Protein AF-A0A9W8EW95-F1 (afdb_monomer)

Nearest PDB structures (foldseek):
  4o9r-assembly1_A  TM=2.343E-01  e=8.246E+00  Homo sapiens

Radius of gyration: 25.84 Å; Cα contacts (8 Å, |Δi|>4): 96; chains: 1; bounding box: 71×41×79 Å

Solvent-accessible surface area (backbone atoms only — not comparable to full-atom values): 11766 Å² total; per-residue (Å²): 130,86,51,75,65,57,54,50,58,71,54,65,41,75,72,44,52,58,48,34,53,54,45,41,28,55,44,58,29,44,55,68,50,72,66,49,81,52,48,71,60,31,54,50,51,52,37,50,36,53,51,50,52,51,53,51,54,58,57,64,61,63,62,77,83,76,80,88,86,82,85,93,74,96,66,87,79,80,70,78,71,69,84,65,96,54,92,50,60,45,81,81,77,70,100,61,89,74,56,44,69,62,42,50,51,53,32,50,53,53,48,50,54,50,51,54,53,48,56,56,31,56,76,75,48,86,88,43,70,70,57,51,54,34,50,54,51,51,52,53,50,54,51,50,54,52,55,53,51,52,54,49,50,53,50,52,52,51,54,50,52,52,53,59,51,58,76,64,44,72,74,74,81,65,66,75,77,84,73,75,77,81,79,76,80,81,75,85,69,88,131

Foldseek 3Di:
DDDPVNVLVLCPDPVLQVVLLLLLQLLVLLVVLLPDPQLVVSLVSLLLSLVVSVVVVVVVVPVVPPDDDDDDDDDDPPPPPPPDPRPRGDNDDDPDRGRSVVSVVSSVVSVVSSVVVNVVSPVVDDDDPVSVVSVVSSVVVVCVSVVVVVVVVVVSVVVVVVVVVVVVDPVVVPDDDPPVPPPDPVPPDDD

Sequence (191 aa):
MFDPDDLRGMFNSIRLRRRTRTYFMLGASLGPILAISNPADYIKALGILINEYDTFMAESGNKTKKSKGGEEHGSASQGSYEQSNFSYLDTHTPPFDLDFLQVFDTFCQITVIMYTKLADSLLSIAITQSAFDNIAKIDSQFKKVIGTVTKELDELIKNAITKELQLIDPLDMASPENEINTDWETSSIYK

Secondary structure (DSSP, 8-state):
---HHHHHHHH--HHHHHHHHHHHHHHHHHHHHHT---HHHHHHHHHHHHHHHHHHHHHHHHGGGS--------------------SS---PPPSSPPPHHHHHHHHHHHHHHHHHHHHHHHHHS---HHHHHHHHHHHHHHHHHHHHHHHHHHHHHHHHHHHHHHHH-TTTTT---------SSS-----

pLDDT: mean 73.99, std 19.04, range [29.44, 95.12]

Structure (mmCIF, N/CA/C/O backbone):
data_AF-A0A9W8EW95-F1
#
_entry.id   AF-A0A9W8EW95-F1
#
loop_
_atom_site.group_PDB
_atom_site.id
_atom_site.type_symbol
_atom_site.label_atom_id
_atom_site.label_alt_id
_atom_site.label_comp_id
_atom_site.label_asym_id
_atom_site.label_entity_id
_atom_site.label_seq_id
_atom_site.pdbx_PDB_ins_code
_atom_site.Cartn_x
_atom_site.Cartn_y
_atom_site.Cartn_z
_atom_site.occupancy
_atom_site.B_iso_or_equiv
_atom_site.auth_seq_id
_atom_site.auth_comp_id
_atom_site.auth_asym_id
_atom_site.auth_atom_id
_atom_site.pdbx_PDB_model_num
ATOM 1 N N . MET A 1 1 ? -5.650 -15.763 26.435 1.00 46.62 1 MET A N 1
ATOM 2 C CA . MET A 1 1 ? -5.352 -15.953 25.000 1.00 46.62 1 MET A CA 1
ATOM 3 C C . MET A 1 1 ? -6.607 -15.509 24.279 1.00 46.62 1 MET A C 1
ATOM 5 O O . MET A 1 1 ? -7.652 -16.023 24.640 1.00 46.62 1 MET A O 1
ATOM 9 N N . PHE A 1 2 ? -6.534 -14.484 23.429 1.00 56.41 2 PHE A N 1
ATOM 10 C CA . PHE A 1 2 ? -7.720 -13.941 22.756 1.00 56.41 2 PHE A CA 1
ATOM 11 C C . PHE A 1 2 ? -8.353 -15.015 21.865 1.00 56.41 2 PHE A C 1
ATOM 13 O O . PHE A 1 2 ? -7.621 -15.705 21.149 1.00 56.41 2 PHE A O 1
ATOM 20 N N . ASP A 1 3 ? -9.674 -15.168 21.931 1.00 72.56 3 ASP A N 1
ATOM 21 C CA . ASP A 1 3 ? -10.411 -16.034 21.014 1.00 72.56 3 ASP A CA 1
ATOM 22 C C . ASP A 1 3 ? -10.324 -15.439 19.589 1.00 72.56 3 ASP A C 1
ATOM 24 O O . ASP A 1 3 ? -10.416 -14.213 19.430 1.00 72.56 3 ASP A O 1
ATOM 28 N N . PRO A 1 4 ? -10.093 -16.247 18.535 1.00 65.81 4 PRO A N 1
ATOM 29 C CA . PRO A 1 4 ? -10.162 -15.785 17.149 1.00 65.81 4 PRO A CA 1
ATOM 30 C C . PRO A 1 4 ? -11.426 -14.978 16.824 1.00 65.81 4 PRO A C 1
ATOM 32 O O . PRO A 1 4 ? -11.354 -14.029 16.038 1.00 65.81 4 PRO A O 1
ATOM 35 N N . ASP A 1 5 ? -12.562 -15.316 17.434 1.00 68.31 5 ASP A N 1
ATOM 36 C CA . ASP A 1 5 ? -13.821 -14.608 17.215 1.00 68.31 5 ASP A CA 1
ATOM 37 C C . ASP A 1 5 ? -13.868 -13.248 17.934 1.00 68.31 5 ASP A C 1
ATOM 39 O O . ASP A 1 5 ? -14.397 -12.281 17.374 1.00 68.31 5 ASP A O 1
ATOM 43 N N . ASP A 1 6 ? -13.212 -13.109 19.092 1.00 68.50 6 ASP A N 1
ATOM 44 C CA . ASP A 1 6 ? -13.056 -11.819 19.784 1.00 68.50 6 ASP A CA 1
ATOM 45 C C . ASP A 1 6 ? -12.201 -10.854 18.958 1.00 68.50 6 ASP A C 1
ATOM 47 O O . ASP A 1 6 ? -12.562 -9.690 18.758 1.00 68.50 6 ASP A O 1
ATOM 51 N N . LEU A 1 7 ? -11.090 -11.352 18.406 1.00 66.38 7 LEU A N 1
ATOM 52 C CA . LEU A 1 7 ? -10.241 -10.595 17.484 1.00 66.38 7 LEU A CA 1
ATOM 53 C C . LEU A 1 7 ? -11.059 -10.127 16.278 1.00 66.38 7 LEU A C 1
ATOM 55 O O . LEU A 1 7 ? -11.075 -8.939 15.956 1.00 66.38 7 LEU A O 1
ATOM 59 N N . ARG A 1 8 ? -11.807 -11.031 15.642 1.00 68.56 8 ARG A N 1
ATOM 60 C CA . ARG A 1 8 ? -12.676 -10.692 14.506 1.00 68.56 8 ARG A CA 1
ATOM 61 C C . ARG A 1 8 ? -13.711 -9.633 14.864 1.00 68.56 8 ARG A C 1
ATOM 63 O O . ARG A 1 8 ? -13.902 -8.699 14.085 1.00 68.56 8 ARG A O 1
ATOM 70 N N . GLY A 1 9 ? -14.318 -9.722 16.046 1.00 67.38 9 GLY A N 1
ATOM 71 C CA . GLY A 1 9 ? -15.225 -8.708 16.582 1.00 67.38 9 GLY A CA 1
ATOM 72 C C . GLY A 1 9 ? -14.561 -7.336 16.735 1.00 67.38 9 GLY A C 1
ATOM 73 O O . GLY A 1 9 ? -15.127 -6.328 16.305 1.00 67.38 9 GLY A O 1
ATOM 74 N N . MET A 1 10 ? -13.331 -7.289 17.258 1.00 69.31 10 MET A N 1
ATOM 75 C CA . MET A 1 10 ? -12.559 -6.049 17.423 1.00 69.31 10 MET A CA 1
ATOM 76 C C . MET A 1 10 ? -12.244 -5.355 16.089 1.00 69.31 10 MET A C 1
ATOM 78 O O . MET A 1 10 ? -12.286 -4.124 16.009 1.00 69.31 10 MET A O 1
ATOM 82 N N . PHE A 1 11 ? -11.961 -6.123 15.032 1.00 67.25 11 PHE A N 1
ATOM 83 C CA . PHE A 1 11 ? -11.623 -5.581 13.709 1.00 67.25 11 PHE A CA 1
ATOM 84 C C . PHE A 1 11 ? -12.846 -5.308 12.813 1.00 67.25 11 PHE A C 1
ATOM 86 O O . PHE A 1 11 ? -12.699 -4.740 11.729 1.00 67.25 11 PHE A O 1
ATOM 93 N N . ASN A 1 12 ? -14.068 -5.614 13.264 1.00 64.94 12 ASN A N 1
ATOM 94 C CA . ASN A 1 12 ? -15.299 -5.477 12.471 1.00 64.94 12 ASN A CA 1
ATOM 95 C C . ASN A 1 12 ? -15.871 -4.041 12.406 1.00 64.94 12 ASN A C 1
ATOM 97 O O . ASN A 1 12 ? -17.039 -3.830 12.075 1.00 64.94 12 ASN A O 1
ATOM 101 N N . SER A 1 13 ? -15.065 -3.024 12.721 1.00 65.69 13 SER A N 1
ATOM 102 C CA . SER A 1 13 ? -15.486 -1.621 12.679 1.00 65.69 13 SER A CA 1
ATOM 103 C C . SER A 1 13 ? -15.809 -1.162 11.252 1.00 65.69 13 SER A C 1
ATOM 105 O O . SER A 1 13 ? -15.083 -1.463 10.304 1.00 65.69 13 SER A O 1
ATOM 107 N N . ILE A 1 14 ? -16.844 -0.325 11.098 1.00 58.47 14 ILE A N 1
ATOM 108 C CA . ILE A 1 14 ? -17.208 0.344 9.830 1.00 58.47 14 ILE A CA 1
ATOM 109 C C . ILE A 1 14 ? -15.995 1.068 9.217 1.00 58.47 14 ILE A C 1
ATOM 111 O O . ILE A 1 14 ? -15.838 1.118 7.992 1.00 58.47 14 ILE A O 1
ATOM 115 N N . ARG A 1 15 ? -15.111 1.607 10.068 1.00 65.12 15 ARG A N 1
ATOM 116 C CA . ARG A 1 15 ? -13.882 2.290 9.649 1.00 65.12 15 ARG A CA 1
ATOM 117 C C . ARG A 1 15 ? -12.888 1.326 9.003 1.00 65.12 15 ARG A C 1
ATOM 119 O O . ARG A 1 15 ? -12.332 1.655 7.957 1.00 65.12 15 ARG A O 1
ATOM 126 N N . LEU A 1 16 ? -12.725 0.136 9.577 1.00 69.56 16 LEU A N 1
ATOM 127 C CA . LEU A 1 16 ? -11.847 -0.902 9.044 1.00 69.56 16 LEU A CA 1
ATOM 128 C C . LEU A 1 16 ? -12.445 -1.543 7.794 1.00 69.56 16 LEU A C 1
ATOM 130 O O . LEU A 1 16 ? -11.732 -1.661 6.809 1.00 69.56 16 LEU A O 1
ATOM 134 N N . ARG A 1 17 ? -13.759 -1.805 7.753 1.00 67.44 17 ARG A N 1
ATOM 135 C CA . ARG A 1 17 ? -14.449 -2.336 6.559 1.00 67.44 17 ARG A CA 1
ATOM 136 C C . ARG A 1 17 ? -14.227 -1.483 5.306 1.00 67.44 17 ARG A C 1
ATOM 138 O O . ARG A 1 17 ? -14.008 -2.022 4.221 1.00 67.44 17 ARG A O 1
ATOM 145 N N . ARG A 1 18 ? -14.261 -0.148 5.432 1.00 70.12 18 ARG A N 1
ATOM 146 C CA . ARG A 1 18 ? -13.956 0.759 4.307 1.00 70.12 18 ARG A CA 1
ATOM 147 C C . ARG A 1 18 ? -12.509 0.615 3.836 1.00 70.12 18 ARG A C 1
ATOM 149 O O . ARG A 1 18 ? -12.271 0.615 2.635 1.00 70.12 18 ARG A O 1
ATOM 156 N N . ARG A 1 19 ? -11.563 0.448 4.762 1.00 77.62 19 ARG A N 1
ATOM 157 C CA . ARG A 1 19 ? -10.135 0.279 4.452 1.00 77.62 19 ARG A CA 1
ATOM 158 C C . ARG A 1 19 ? -9.814 -1.091 3.880 1.00 77.62 19 ARG A C 1
ATOM 160 O O . ARG A 1 19 ? -9.015 -1.172 2.956 1.00 77.62 19 ARG A O 1
ATOM 167 N N . THR A 1 20 ? -10.483 -2.139 4.358 1.00 84.12 20 THR A N 1
ATOM 168 C CA . THR A 1 20 ? -10.360 -3.492 3.814 1.00 84.12 20 THR A CA 1
ATOM 169 C C . THR A 1 20 ? -10.594 -3.487 2.310 1.00 84.12 20 THR A C 1
ATOM 171 O O . THR A 1 20 ? -9.813 -4.060 1.560 1.00 84.12 20 THR A O 1
ATOM 174 N N . ARG A 1 21 ? -11.626 -2.770 1.848 1.00 81.50 21 ARG A N 1
ATOM 175 C CA . ARG A 1 21 ? -11.922 -2.635 0.415 1.00 81.50 21 ARG A CA 1
ATOM 176 C C . ARG A 1 21 ? -10.795 -1.945 -0.343 1.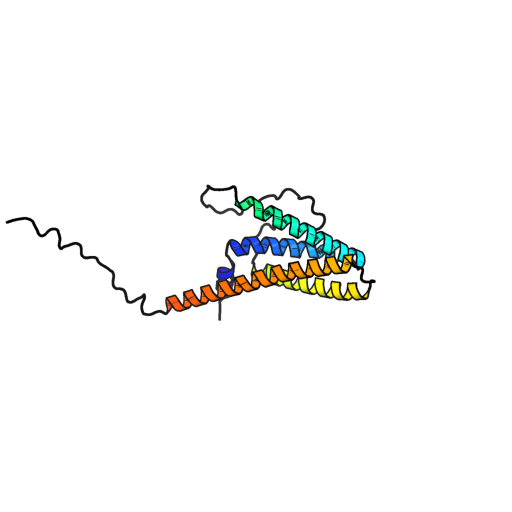00 81.50 21 ARG A C 1
ATOM 178 O O . ARG A 1 21 ? -10.424 -2.391 -1.420 1.00 81.50 21 ARG A O 1
ATOM 185 N N . THR A 1 22 ? -10.237 -0.884 0.228 1.00 86.25 22 THR A N 1
ATOM 186 C CA . THR A 1 22 ? -9.124 -0.148 -0.370 1.00 86.25 22 THR A CA 1
ATOM 187 C C . THR A 1 22 ? -7.862 -1.011 -0.497 1.00 86.25 22 THR A C 1
ATOM 189 O O . THR A 1 22 ? -7.225 -1.008 -1.548 1.00 86.25 22 THR A O 1
ATOM 192 N N . TYR A 1 23 ? -7.510 -1.777 0.539 1.00 88.75 23 TYR A N 1
ATOM 193 C CA . TYR A 1 23 ? -6.340 -2.664 0.506 1.00 88.75 23 TYR A CA 1
ATOM 194 C C . TYR A 1 23 ? -6.550 -3.862 -0.412 1.00 88.75 23 TYR A C 1
ATOM 196 O O . TYR A 1 23 ? -5.626 -4.244 -1.124 1.00 88.75 23 TYR A O 1
ATOM 204 N N . PHE A 1 24 ? -7.767 -4.405 -0.454 1.00 88.62 24 PHE A N 1
ATOM 205 C CA . PHE A 1 24 ? -8.135 -5.451 -1.401 1.00 88.62 24 PHE A CA 1
ATOM 206 C C . PHE A 1 24 ? -7.981 -4.973 -2.848 1.00 88.62 24 PHE A C 1
ATOM 208 O O . PHE A 1 24 ? -7.314 -5.634 -3.631 1.00 88.62 24 PHE A O 1
ATOM 215 N N . MET A 1 25 ? -8.528 -3.801 -3.180 1.00 88.19 25 MET A N 1
ATOM 216 C CA . MET A 1 25 ? -8.420 -3.182 -4.506 1.00 88.19 25 MET A CA 1
ATOM 217 C C . MET A 1 25 ? -6.959 -3.002 -4.932 1.00 88.19 25 MET A C 1
ATOM 219 O O . MET A 1 25 ? -6.558 -3.446 -6.009 1.00 88.19 25 MET A O 1
ATOM 223 N N . LEU A 1 26 ? -6.134 -2.412 -4.060 1.00 90.31 26 LEU A N 1
ATOM 224 C CA . LEU A 1 26 ? -4.712 -2.235 -4.344 1.00 90.31 26 LEU A CA 1
ATOM 225 C C . LEU A 1 26 ? -3.992 -3.590 -4.476 1.00 90.31 26 LEU A C 1
ATOM 227 O O . LEU A 1 26 ? -3.242 -3.797 -5.425 1.00 90.31 26 LEU A O 1
ATOM 231 N N . GLY A 1 27 ? -4.253 -4.545 -3.582 1.00 89.06 27 GLY A N 1
ATOM 232 C CA . GLY A 1 27 ? -3.664 -5.886 -3.632 1.00 89.06 27 GLY A CA 1
ATOM 233 C C . GLY A 1 27 ? -4.037 -6.670 -4.895 1.00 89.06 27 GLY A C 1
ATOM 234 O O . GLY A 1 27 ? -3.161 -7.247 -5.537 1.00 89.06 27 GLY A O 1
ATOM 235 N N . ALA A 1 28 ? -5.310 -6.646 -5.295 1.00 87.44 28 ALA A N 1
ATOM 236 C CA . ALA A 1 28 ? -5.808 -7.320 -6.492 1.00 87.44 28 ALA A CA 1
ATOM 237 C C . ALA A 1 28 ? -5.191 -6.730 -7.769 1.00 87.44 28 ALA A C 1
ATOM 239 O O . ALA A 1 28 ? -4.710 -7.473 -8.625 1.00 87.44 28 ALA A O 1
ATOM 240 N N . SER A 1 29 ? -5.106 -5.398 -7.850 1.00 90.56 29 SER A N 1
ATOM 241 C CA . SER A 1 29 ? -4.492 -4.696 -8.985 1.00 90.56 29 SER A CA 1
ATOM 242 C C . SER A 1 29 ? -2.992 -4.974 -9.163 1.00 90.56 29 SER A C 1
ATOM 244 O O . SER A 1 29 ? -2.470 -4.899 -10.276 1.00 90.56 29 SER A O 1
ATOM 246 N N . LEU A 1 30 ? -2.283 -5.356 -8.093 1.00 90.88 30 LEU A N 1
ATOM 247 C CA . LEU A 1 30 ? -0.873 -5.744 -8.177 1.00 90.88 30 LEU A CA 1
ATOM 248 C C . LEU A 1 30 ? -0.677 -7.107 -8.847 1.00 90.88 30 LEU A C 1
ATOM 250 O O . LEU A 1 30 ? 0.361 -7.318 -9.470 1.00 90.88 30 LEU A O 1
ATOM 254 N N . GLY A 1 31 ? -1.652 -8.017 -8.764 1.00 89.31 31 GLY A N 1
ATOM 255 C CA . GLY A 1 31 ? -1.545 -9.373 -9.315 1.00 89.31 31 GLY A CA 1
ATOM 256 C C . GLY A 1 31 ? -1.140 -9.399 -10.798 1.00 89.31 31 GLY A C 1
ATOM 257 O O . GLY A 1 31 ? -0.104 -9.980 -11.129 1.00 89.31 31 GLY A O 1
ATOM 258 N N . PRO A 1 32 ? -1.882 -8.723 -11.698 1.00 88.69 32 PRO A N 1
ATOM 259 C CA . PRO A 1 32 ? -1.522 -8.626 -13.113 1.00 88.69 32 PRO A CA 1
ATOM 260 C C . PRO A 1 32 ? -0.169 -7.941 -13.360 1.00 88.69 32 PRO A C 1
ATOM 262 O O . PRO A 1 32 ? 0.590 -8.362 -14.233 1.00 88.69 32 PRO A O 1
ATOM 265 N N . ILE A 1 33 ? 0.178 -6.917 -12.574 1.00 92.12 33 ILE A N 1
ATOM 266 C CA . ILE A 1 33 ? 1.450 -6.187 -12.717 1.00 92.12 33 ILE A CA 1
ATOM 267 C C . ILE A 1 33 ? 2.638 -7.086 -12.350 1.00 92.12 33 ILE A C 1
ATOM 269 O O . ILE A 1 33 ? 3.683 -7.066 -13.009 1.00 92.12 33 ILE A O 1
ATOM 273 N N . LEU A 1 34 ? 2.479 -7.947 -11.343 1.00 92.12 34 LEU A N 1
ATOM 274 C CA . LEU A 1 34 ? 3.483 -8.941 -10.966 1.00 92.12 34 LEU A CA 1
ATOM 275 C C . LEU A 1 34 ? 3.741 -9.980 -12.066 1.00 92.12 34 LEU A C 1
ATOM 277 O O . LEU A 1 34 ? 4.819 -10.575 -12.069 1.00 92.12 34 LEU A O 1
ATOM 281 N N . ALA A 1 35 ? 2.853 -10.142 -13.047 1.00 91.19 35 ALA A N 1
ATOM 282 C CA . ALA A 1 35 ? 3.084 -11.027 -14.189 1.00 91.19 35 ALA A CA 1
ATOM 283 C C . ALA A 1 35 ? 3.976 -10.407 -15.289 1.00 91.19 35 ALA A C 1
ATOM 285 O O . ALA A 1 35 ? 4.487 -11.132 -16.141 1.00 91.19 35 ALA A O 1
ATOM 286 N N . ILE A 1 36 ? 4.216 -9.087 -15.276 1.00 92.75 36 ILE A N 1
ATOM 287 C CA . ILE A 1 36 ? 5.006 -8.400 -16.316 1.00 92.75 36 ILE A CA 1
ATOM 288 C C . ILE A 1 36 ? 6.477 -8.827 -16.245 1.00 92.75 36 ILE A C 1
ATOM 290 O O . ILE A 1 36 ? 7.156 -8.544 -15.261 1.00 92.75 36 ILE A O 1
ATOM 294 N N . SER A 1 37 ? 7.001 -9.478 -17.284 1.00 91.50 37 SER A N 1
ATOM 295 C CA . SER A 1 37 ? 8.388 -9.973 -17.282 1.00 91.50 37 SER A CA 1
ATOM 296 C C . SER A 1 37 ? 9.431 -8.879 -17.523 1.00 91.50 37 SER A C 1
ATOM 298 O O . SER A 1 37 ? 10.545 -8.988 -17.022 1.00 91.50 37 SER A O 1
ATOM 300 N N . ASN A 1 38 ? 9.092 -7.832 -18.284 1.00 91.62 38 ASN A N 1
ATOM 301 C CA . ASN A 1 38 ? 10.016 -6.738 -18.580 1.00 91.62 38 ASN A CA 1
ATOM 302 C C . ASN A 1 38 ? 10.165 -5.808 -17.353 1.00 91.62 38 ASN A C 1
ATOM 304 O O . ASN A 1 38 ? 9.172 -5.204 -16.941 1.00 91.62 38 ASN A O 1
ATOM 308 N N . PRO A 1 39 ? 11.379 -5.630 -16.796 1.00 89.62 39 PRO A N 1
ATOM 309 C CA . PRO A 1 39 ? 11.598 -4.801 -15.606 1.00 89.62 39 PRO A CA 1
ATOM 310 C C . PRO A 1 39 ? 11.215 -3.324 -15.780 1.00 89.62 39 PRO A C 1
ATOM 312 O O . PRO A 1 39 ? 10.685 -2.700 -14.860 1.00 89.62 39 PRO A O 1
ATOM 315 N N . ALA A 1 40 ? 11.462 -2.74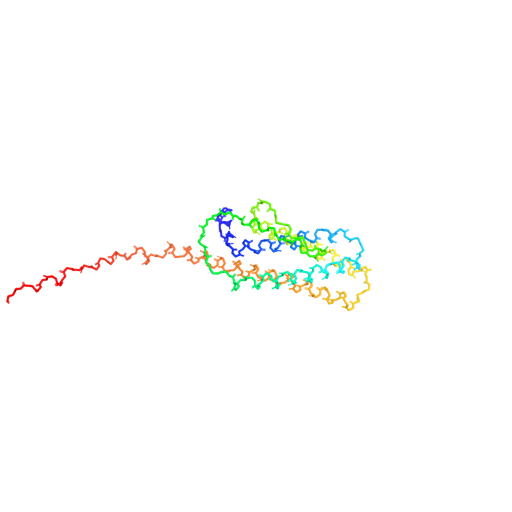9 -16.960 1.00 87.56 40 ALA A N 1
ATOM 316 C CA . ALA A 1 40 ? 11.153 -1.348 -17.230 1.00 87.56 40 ALA A CA 1
ATOM 317 C C . ALA A 1 40 ? 9.639 -1.122 -17.331 1.00 87.56 40 ALA A C 1
ATOM 319 O O . ALA A 1 40 ? 9.124 -0.140 -16.794 1.00 87.56 40 ALA A O 1
ATOM 320 N N . ASP A 1 41 ? 8.925 -2.040 -17.982 1.00 90.19 41 ASP A N 1
ATOM 321 C CA . ASP A 1 41 ? 7.467 -1.966 -18.098 1.00 90.19 41 ASP A CA 1
ATOM 322 C C . ASP A 1 41 ? 6.787 -2.272 -16.761 1.00 90.19 41 ASP A C 1
ATOM 324 O O . ASP A 1 41 ? 5.798 -1.628 -16.420 1.00 90.19 41 ASP A O 1
ATOM 328 N N . TYR A 1 42 ? 7.366 -3.166 -15.955 1.00 91.81 42 TYR A N 1
ATOM 329 C CA . TYR A 1 42 ? 6.923 -3.447 -14.591 1.00 91.81 42 TYR A CA 1
ATOM 330 C C . TYR A 1 42 ? 6.957 -2.195 -13.704 1.00 91.81 42 TYR A C 1
ATOM 332 O O . TYR A 1 42 ? 5.946 -1.837 -13.103 1.00 91.81 42 TYR A O 1
ATOM 340 N N . ILE A 1 43 ? 8.090 -1.483 -13.662 1.00 89.75 43 ILE A N 1
ATOM 341 C CA . ILE A 1 43 ? 8.232 -0.265 -12.844 1.00 89.75 43 ILE A CA 1
ATOM 342 C C . ILE A 1 43 ? 7.291 0.841 -13.332 1.00 89.75 43 ILE A C 1
ATOM 344 O O . ILE A 1 43 ? 6.692 1.547 -12.519 1.00 89.75 43 ILE A O 1
ATOM 348 N N . LYS A 1 44 ? 7.123 0.987 -14.652 1.00 89.50 44 LYS A N 1
ATOM 349 C CA . LYS A 1 44 ? 6.165 1.945 -15.222 1.00 89.50 44 LYS A CA 1
ATOM 350 C C . LYS A 1 44 ? 4.728 1.601 -14.840 1.00 89.50 44 LYS A C 1
ATOM 352 O O . LYS A 1 44 ? 4.009 2.488 -14.391 1.00 89.50 44 LYS A O 1
ATOM 357 N N . ALA A 1 45 ? 4.322 0.340 -14.985 1.00 92.06 45 ALA A N 1
ATOM 358 C CA . ALA A 1 45 ? 2.983 -0.119 -14.630 1.00 92.06 45 ALA A CA 1
ATOM 359 C C . ALA A 1 45 ? 2.693 0.090 -13.137 1.00 92.06 45 ALA A C 1
ATOM 361 O O . ALA A 1 45 ? 1.637 0.616 -12.794 1.00 92.06 45 ALA A O 1
ATOM 362 N N . LEU A 1 46 ? 3.657 -0.210 -12.255 1.00 91.62 46 LEU A N 1
ATOM 363 C CA . LEU A 1 46 ? 3.547 0.108 -10.828 1.00 91.62 46 LEU A CA 1
ATOM 364 C C . LEU A 1 46 ? 3.373 1.611 -10.579 1.00 91.62 46 LEU A C 1
ATOM 366 O O . LEU A 1 46 ? 2.518 2.008 -9.790 1.00 91.62 46 LEU A O 1
ATOM 370 N N . GLY A 1 47 ? 4.156 2.454 -11.256 1.00 90.88 47 GLY A N 1
ATOM 371 C CA . GLY A 1 47 ? 4.028 3.908 -11.145 1.00 90.88 47 GLY A CA 1
ATOM 372 C C . GLY A 1 47 ? 2.644 4.412 -11.566 1.00 90.88 47 GLY A C 1
ATOM 373 O O . GLY A 1 47 ? 2.052 5.242 -10.875 1.00 90.88 47 GLY A O 1
ATOM 374 N N . ILE A 1 48 ? 2.099 3.877 -12.664 1.00 92.06 48 ILE A N 1
ATOM 375 C CA . ILE A 1 48 ? 0.745 4.200 -13.136 1.00 92.06 48 ILE A CA 1
ATOM 376 C C . ILE A 1 48 ? -0.296 3.749 -12.109 1.00 92.06 48 ILE A C 1
ATOM 378 O O . ILE A 1 48 ? -1.118 4.569 -11.707 1.00 92.06 48 ILE A O 1
ATOM 382 N N . LEU A 1 49 ? -0.223 2.510 -11.615 1.00 93.31 49 LEU A N 1
ATOM 383 C CA . LEU A 1 49 ? -1.161 2.000 -10.612 1.00 93.31 49 LEU A CA 1
ATOM 384 C C . LEU A 1 49 ? -1.199 2.883 -9.360 1.00 93.31 49 LEU A C 1
ATOM 386 O O . LEU A 1 49 ? -2.270 3.235 -8.872 1.00 93.31 49 LEU A O 1
ATOM 390 N N . ILE A 1 50 ? -0.033 3.267 -8.840 1.00 92.06 50 ILE A N 1
ATOM 391 C CA . ILE A 1 50 ? 0.036 4.123 -7.655 1.00 92.06 50 ILE A CA 1
ATOM 392 C C . ILE A 1 50 ? -0.568 5.510 -7.922 1.00 92.06 50 ILE A C 1
ATOM 394 O O . ILE A 1 50 ? -1.215 6.076 -7.039 1.00 92.06 50 ILE A O 1
ATOM 398 N N . ASN A 1 51 ? -0.401 6.058 -9.129 1.00 90.44 51 ASN A N 1
ATOM 399 C CA . ASN A 1 51 ? -1.069 7.300 -9.521 1.00 90.44 51 ASN A CA 1
ATOM 400 C C . ASN A 1 51 ? -2.594 7.139 -9.557 1.00 90.44 51 ASN A C 1
ATOM 402 O O . ASN A 1 51 ? -3.298 7.983 -9.008 1.00 90.44 51 ASN A O 1
ATOM 406 N N . GLU A 1 52 ? -3.094 6.059 -10.157 1.00 91.50 52 GLU A N 1
ATOM 407 C CA . GLU A 1 52 ? -4.529 5.759 -10.221 1.00 91.50 52 GLU A CA 1
ATOM 408 C C . GLU A 1 52 ? -5.130 5.601 -8.820 1.00 91.50 52 GLU A C 1
ATOM 410 O O . GLU A 1 52 ? -6.167 6.191 -8.515 1.00 91.50 52 GLU A O 1
ATOM 415 N N . TYR A 1 53 ? -4.435 4.879 -7.939 1.00 89.38 53 TYR A N 1
ATOM 416 C CA . TYR A 1 53 ? -4.835 4.694 -6.548 1.00 89.38 53 TYR A CA 1
ATOM 417 C C . TYR A 1 53 ? -4.903 6.023 -5.779 1.00 89.38 53 TYR A C 1
ATOM 419 O O . TYR A 1 53 ? -5.873 6.274 -5.062 1.00 89.38 53 TYR A O 1
ATOM 427 N N . ASP A 1 54 ? -3.921 6.913 -5.957 1.00 88.62 54 ASP A N 1
ATOM 428 C CA . ASP A 1 54 ? -3.947 8.250 -5.352 1.00 88.62 54 ASP A CA 1
ATOM 429 C C . ASP A 1 54 ? -5.149 9.075 -5.825 1.00 88.62 54 ASP A C 1
ATOM 431 O O . ASP A 1 54 ? -5.837 9.703 -5.012 1.00 88.62 54 ASP A O 1
ATOM 435 N N . THR A 1 55 ? -5.426 9.059 -7.130 1.00 88.38 55 THR A N 1
ATOM 436 C CA . THR A 1 55 ? -6.577 9.752 -7.717 1.00 88.38 55 THR A CA 1
ATOM 437 C C . THR A 1 55 ? -7.893 9.202 -7.170 1.00 88.38 55 THR A C 1
ATOM 439 O O . THR A 1 55 ? -8.751 9.979 -6.746 1.00 88.38 55 THR A O 1
ATOM 442 N N . PHE A 1 56 ? -8.032 7.878 -7.099 1.00 85.56 56 PHE A N 1
ATOM 443 C CA . PHE A 1 56 ? -9.209 7.221 -6.535 1.00 85.56 56 PHE A CA 1
ATOM 444 C C . PHE A 1 56 ? -9.439 7.609 -5.066 1.00 85.56 56 PHE A C 1
ATOM 446 O O . PHE A 1 56 ? -10.555 7.951 -4.663 1.00 85.56 56 PHE A O 1
ATOM 453 N N . MET A 1 57 ? -8.373 7.621 -4.261 1.00 83.31 57 MET A N 1
ATOM 454 C CA . MET A 1 57 ? -8.449 8.003 -2.851 1.00 83.31 57 MET A CA 1
ATOM 455 C C . MET A 1 57 ? -8.833 9.477 -2.666 1.00 83.31 57 MET A C 1
ATOM 457 O O . MET A 1 57 ? -9.623 9.796 -1.771 1.00 83.31 57 MET A O 1
ATOM 461 N N . ALA A 1 58 ? -8.335 10.372 -3.524 1.00 84.00 58 ALA A N 1
ATOM 462 C CA . ALA A 1 58 ? -8.705 11.786 -3.506 1.00 84.00 58 ALA A CA 1
ATOM 463 C C . ALA A 1 58 ? -10.193 12.002 -3.842 1.00 84.00 58 ALA A C 1
ATOM 465 O O . ALA A 1 58 ? -10.872 12.804 -3.195 1.00 84.00 58 ALA A O 1
ATOM 466 N N . GLU A 1 59 ? -10.726 11.255 -4.809 1.00 79.94 59 GLU A N 1
ATOM 467 C CA . GLU A 1 59 ? -12.128 11.358 -5.218 1.00 79.94 59 GLU A CA 1
ATOM 468 C C . GLU A 1 59 ? -13.087 10.761 -4.174 1.00 79.94 59 GLU A C 1
ATOM 470 O O . GLU A 1 59 ? -14.130 11.347 -3.858 1.00 79.94 59 GLU A O 1
ATOM 475 N N . SER A 1 60 ? -12.712 9.633 -3.563 1.00 70.62 60 SER A N 1
ATOM 476 C CA . SER A 1 60 ? -13.507 8.999 -2.508 1.00 70.62 60 SER A CA 1
ATOM 477 C C . SER A 1 60 ? -13.593 9.847 -1.230 1.00 70.62 60 SER A C 1
ATOM 479 O O . SER A 1 60 ? -14.591 9.756 -0.512 1.00 70.62 60 SER A O 1
ATOM 481 N N . GLY A 1 61 ? -12.595 10.689 -0.937 1.00 60.72 61 GLY A N 1
ATOM 482 C CA . GLY A 1 61 ? -12.606 11.584 0.228 1.00 60.72 61 GLY A CA 1
ATOM 483 C C . GLY A 1 61 ? -13.649 12.711 0.146 1.00 60.72 61 GLY A C 1
ATOM 484 O O . GLY A 1 61 ? -14.184 13.146 1.172 1.00 60.72 61 GLY A O 1
ATOM 485 N N . ASN A 1 62 ? -14.005 13.146 -1.067 1.00 52.62 62 ASN A N 1
ATOM 486 C CA . ASN A 1 62 ? -14.894 14.292 -1.289 1.00 52.62 62 ASN A CA 1
ATOM 487 C C . ASN A 1 62 ? -16.395 13.967 -1.182 1.00 52.62 62 ASN A C 1
ATOM 489 O O . ASN A 1 62 ? -17.199 14.872 -0.941 1.00 52.62 62 ASN A O 1
ATOM 493 N N . LYS A 1 63 ? -16.802 12.694 -1.291 1.00 50.38 63 LYS A N 1
ATOM 494 C CA . LYS A 1 63 ? -18.225 12.292 -1.226 1.00 50.38 63 LYS A CA 1
ATOM 495 C C . LYS A 1 63 ? -18.835 12.411 0.183 1.00 50.38 63 LYS A C 1
ATOM 497 O O . LYS A 1 63 ? -20.053 12.454 0.332 1.00 50.38 63 LYS A O 1
ATOM 502 N N . THR A 1 64 ? -18.012 12.557 1.222 1.00 43.09 64 THR A N 1
ATOM 503 C CA . THR A 1 64 ? -18.445 12.571 2.633 1.00 43.09 64 THR A CA 1
ATOM 504 C C . THR A 1 64 ? -19.094 13.878 3.118 1.00 43.09 64 THR A C 1
ATOM 506 O O . THR A 1 64 ? -19.562 13.927 4.251 1.00 43.09 64 THR A O 1
ATOM 509 N N . LYS A 1 65 ? -19.167 14.940 2.299 1.00 39.41 65 LYS A N 1
ATOM 510 C CA . LYS A 1 65 ? -19.812 16.218 2.686 1.00 39.41 65 LYS A CA 1
ATOM 511 C C . LYS A 1 65 ? -21.256 16.394 2.198 1.00 39.41 65 LYS A C 1
ATOM 513 O O . LYS A 1 65 ? -21.858 17.425 2.483 1.00 39.41 65 LYS A O 1
ATOM 518 N N . LYS A 1 66 ? -21.837 15.421 1.487 1.00 36.56 66 LYS A N 1
ATOM 519 C CA . LYS A 1 66 ? -23.179 15.564 0.896 1.00 36.56 66 LYS A CA 1
ATOM 520 C C . LYS A 1 66 ? -24.027 14.297 1.034 1.00 36.56 66 LYS A C 1
ATOM 522 O O . LYS A 1 66 ? -24.467 13.742 0.041 1.00 36.56 66 LYS A O 1
ATOM 527 N N . SER A 1 67 ? -24.264 13.839 2.259 1.00 35.84 67 SER A N 1
ATOM 528 C CA . SER A 1 67 ? -25.484 13.081 2.562 1.00 35.84 67 SER A CA 1
ATOM 529 C C . SER A 1 67 ? -25.751 13.115 4.064 1.00 35.84 67 SER A C 1
ATOM 531 O O . SER A 1 67 ? -25.056 12.473 4.848 1.00 35.84 67 SER A O 1
ATOM 533 N N . LYS A 1 68 ? -26.719 13.939 4.467 1.00 32.97 68 LYS A N 1
ATOM 534 C CA . LYS A 1 68 ? -27.309 13.954 5.805 1.00 32.97 68 LYS A CA 1
ATOM 535 C C . LYS A 1 68 ? -28.756 13.501 5.624 1.00 32.97 68 LYS A C 1
ATOM 537 O O . LYS A 1 68 ? -29.522 14.227 4.999 1.00 32.97 68 LYS A O 1
ATOM 542 N N . GLY A 1 69 ? -29.094 12.332 6.163 1.00 30.12 69 GLY A N 1
ATOM 543 C CA . GLY A 1 69 ? -30.472 11.854 6.310 1.00 30.12 69 GLY A CA 1
ATOM 544 C C . GLY A 1 69 ? -30.682 10.417 5.832 1.00 30.12 69 GLY A C 1
ATOM 545 O O . GLY A 1 69 ? -30.598 10.159 4.636 1.00 30.12 69 GLY A O 1
ATOM 546 N N . GLY A 1 70 ? -30.996 9.513 6.764 1.00 29.44 70 GLY A N 1
ATOM 547 C CA . GLY A 1 70 ? -31.561 8.192 6.468 1.00 29.44 70 GLY A CA 1
ATOM 548 C C . GLY A 1 70 ? -31.041 7.090 7.386 1.00 29.44 70 GLY A C 1
ATOM 549 O O . GLY A 1 70 ? -29.868 6.743 7.310 1.00 29.44 70 GLY A O 1
ATOM 550 N N . GLU A 1 71 ? -31.923 6.588 8.246 1.00 31.14 71 GLU A N 1
ATOM 551 C CA . GLU A 1 71 ? -31.718 5.527 9.235 1.00 31.14 71 GLU A CA 1
ATOM 552 C C . GLU A 1 71 ? -31.352 4.164 8.627 1.00 31.14 71 GLU A C 1
ATOM 554 O O . GLU A 1 71 ? -31.594 3.872 7.455 1.00 31.14 71 GLU A O 1
ATOM 559 N N . GLU A 1 72 ? -30.738 3.341 9.474 1.00 32.56 72 GLU A N 1
ATOM 560 C CA . GLU A 1 72 ? -30.176 2.030 9.181 1.00 32.56 72 GLU A CA 1
ATOM 561 C C . GLU A 1 72 ? -31.255 0.967 8.934 1.00 32.56 72 GLU A C 1
ATOM 563 O O . GLU A 1 72 ? -32.123 0.733 9.769 1.00 32.56 72 GLU A O 1
ATOM 568 N N . HIS A 1 73 ? -31.118 0.228 7.832 1.00 31.73 73 HIS A N 1
ATOM 569 C CA . HIS A 1 73 ? -31.393 -1.206 7.819 1.00 31.73 73 HIS A CA 1
ATOM 570 C C . HIS A 1 73 ? -30.486 -1.888 6.791 1.00 31.73 73 HIS A C 1
ATOM 572 O O . HIS A 1 73 ? -30.284 -1.400 5.678 1.00 31.73 73 HIS A O 1
ATOM 578 N N . GLY A 1 74 ? -29.885 -2.998 7.214 1.00 41.25 74 GLY A N 1
ATOM 579 C CA . GLY A 1 74 ? -28.840 -3.710 6.495 1.00 41.25 74 GLY A CA 1
ATOM 580 C C . GLY A 1 74 ? -29.232 -4.140 5.083 1.00 41.25 74 GLY A C 1
ATOM 581 O O . GLY A 1 74 ? -30.172 -4.896 4.867 1.00 41.25 74 GLY A O 1
ATOM 582 N N . SER A 1 75 ? -28.426 -3.702 4.129 1.00 30.98 75 SER A N 1
ATOM 583 C CA . SER A 1 75 ? -28.007 -4.450 2.948 1.00 30.98 75 SER A CA 1
ATOM 584 C C . SER A 1 75 ? -26.803 -3.699 2.419 1.00 30.98 75 SER A C 1
ATOM 586 O O . SER A 1 75 ? -26.887 -2.493 2.184 1.00 30.98 75 SER A O 1
ATOM 588 N N . ALA A 1 76 ? -25.660 -4.380 2.327 1.00 43.91 76 ALA A N 1
ATOM 589 C CA . ALA A 1 76 ? -24.457 -3.828 1.734 1.00 43.91 76 ALA A CA 1
ATOM 590 C C . ALA A 1 76 ? -24.842 -3.255 0.370 1.00 43.91 76 ALA A C 1
ATOM 592 O O . ALA A 1 76 ? -25.170 -3.995 -0.554 1.00 43.91 76 ALA A O 1
ATOM 593 N N . SER A 1 77 ? -24.888 -1.927 0.290 1.00 37.06 77 SER A N 1
ATOM 594 C CA . SER A 1 77 ? -25.232 -1.218 -0.923 1.00 37.06 77 SER A CA 1
ATOM 595 C C . SER A 1 77 ? -24.198 -1.608 -1.965 1.00 37.06 77 SER A C 1
ATOM 597 O O . SER A 1 77 ? -23.024 -1.230 -1.907 1.00 37.06 77 SER A O 1
ATOM 599 N N . GLN A 1 78 ? -24.660 -2.448 -2.883 1.00 49.75 78 GLN A N 1
ATOM 600 C CA . GLN A 1 78 ? -24.007 -2.833 -4.113 1.00 49.75 78 GLN A 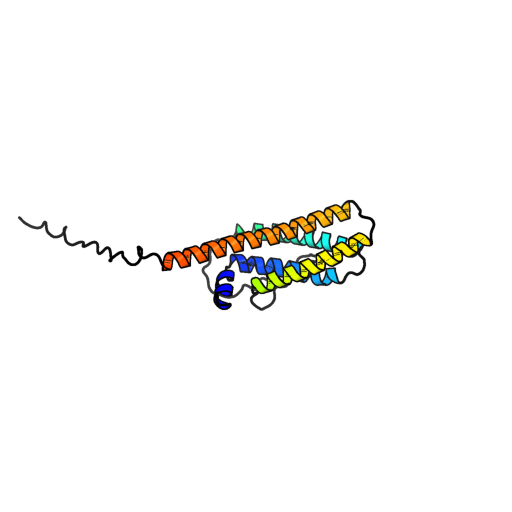CA 1
ATOM 601 C C . GLN A 1 78 ? -23.952 -1.579 -4.985 1.00 49.75 78 GLN A C 1
ATOM 603 O O . GLN A 1 78 ? -24.743 -1.377 -5.901 1.00 49.75 78 GLN A O 1
ATOM 608 N N . GLY A 1 79 ? -23.050 -0.668 -4.627 1.00 38.28 79 GLY A N 1
ATOM 609 C CA . GLY A 1 79 ? -22.620 0.392 -5.510 1.00 38.28 79 GLY A CA 1
ATOM 610 C C . GLY A 1 79 ? -21.851 -0.277 -6.631 1.00 38.28 79 GLY A C 1
ATOM 611 O O . GLY A 1 79 ? -20.681 -0.599 -6.457 1.00 38.28 79 GLY A O 1
ATOM 612 N N . SER A 1 80 ? -22.519 -0.509 -7.763 1.00 37.12 80 SER A N 1
ATOM 613 C CA . SER A 1 80 ? -21.834 -0.514 -9.052 1.00 37.12 80 SER A CA 1
ATOM 614 C C . SER A 1 80 ? -21.082 0.808 -9.131 1.00 37.12 80 SER A C 1
ATOM 616 O O . SER A 1 80 ? -21.666 1.851 -9.419 1.00 37.12 80 SER A O 1
ATOM 618 N N . TYR A 1 81 ? -19.802 0.784 -8.767 1.00 44.12 81 TYR A N 1
ATOM 619 C CA . TYR A 1 81 ? -18.881 1.808 -9.204 1.00 44.12 81 TYR A CA 1
ATOM 620 C C . TYR A 1 81 ? -18.843 1.633 -10.716 1.00 44.12 81 TYR A C 1
ATOM 622 O O . TYR A 1 81 ? -18.352 0.619 -11.210 1.00 44.12 81 TYR A O 1
ATOM 630 N N . GLU A 1 82 ? -19.507 2.549 -11.427 1.00 39.22 82 GLU A N 1
ATOM 631 C CA . GLU A 1 82 ? -19.339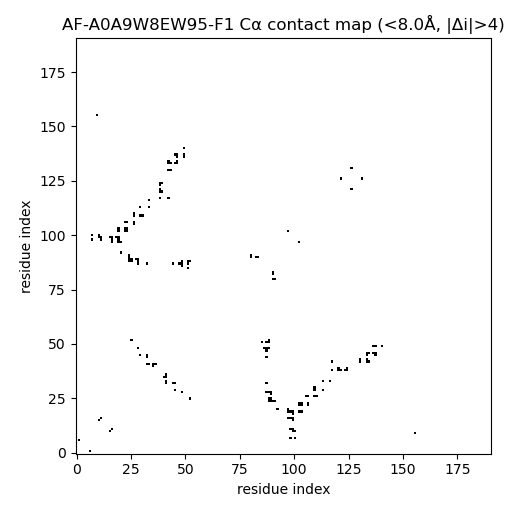 2.703 -12.865 1.00 39.22 82 GLU A CA 1
ATOM 632 C C . GLU A 1 82 ? -17.855 2.559 -13.165 1.00 39.22 82 GLU A C 1
ATOM 634 O O . GLU A 1 82 ? -17.039 3.202 -12.508 1.00 39.22 82 GLU A O 1
ATOM 639 N N . GLN A 1 83 ? -17.555 1.656 -14.092 1.00 47.19 83 GLN A N 1
ATOM 640 C CA . GLN A 1 83 ? -16.240 1.330 -14.613 1.00 47.19 83 GLN A CA 1
ATOM 641 C C . GLN A 1 83 ? -15.421 2.609 -14.810 1.00 47.19 83 GLN A C 1
ATOM 643 O O . GLN A 1 83 ? -15.506 3.280 -15.838 1.00 47.19 83 GLN A O 1
ATOM 648 N N . SER A 1 84 ? -14.672 2.996 -13.782 1.00 46.31 84 SER A N 1
ATOM 649 C CA . SER A 1 84 ? -13.797 4.148 -13.849 1.00 46.31 84 SER A CA 1
ATOM 650 C C . SER A 1 84 ? -12.675 3.791 -14.819 1.00 46.31 84 SER A C 1
ATOM 652 O O . SER A 1 84 ? -12.208 2.654 -14.834 1.00 46.31 84 SER A O 1
ATOM 654 N N . ASN A 1 85 ? -12.268 4.746 -15.658 1.00 59.03 85 ASN A N 1
ATOM 655 C CA . ASN A 1 85 ? -11.244 4.590 -16.701 1.00 59.03 85 ASN A CA 1
ATOM 656 C C . ASN A 1 85 ? -9.821 4.386 -16.123 1.00 59.03 85 ASN A C 1
ATOM 658 O O . ASN A 1 85 ? -8.886 5.078 -16.521 1.00 59.03 85 ASN A O 1
ATOM 662 N N . PHE A 1 86 ? -9.653 3.499 -15.146 1.00 71.31 86 PHE A N 1
ATOM 663 C CA . PHE A 1 86 ? -8.361 3.096 -14.612 1.00 71.31 86 PHE A CA 1
ATOM 664 C C . PHE A 1 86 ? -7.824 1.925 -15.434 1.00 71.31 86 PHE A C 1
ATOM 666 O O . PHE A 1 86 ? -8.550 0.982 -15.743 1.00 71.31 86 PHE A O 1
ATOM 673 N N . SER A 1 87 ? -6.556 2.009 -15.826 1.00 76.00 87 SER A N 1
ATOM 674 C CA . SER A 1 87 ? -5.908 1.005 -16.665 1.00 76.00 87 SER A CA 1
ATOM 675 C C . SER A 1 87 ? -5.425 -0.196 -15.856 1.00 76.00 87 SER A C 1
ATOM 677 O O . SER A 1 87 ? -5.321 -1.284 -16.421 1.00 76.00 87 SER A O 1
ATOM 679 N N . TYR A 1 88 ? -5.097 -0.009 -14.574 1.00 74.44 88 TYR A N 1
ATOM 680 C CA . TYR A 1 88 ? -4.549 -1.062 -13.716 1.00 74.44 88 TYR A CA 1
ATOM 681 C C . TYR A 1 88 ? -5.326 -1.259 -12.411 1.00 74.44 88 TYR A C 1
ATOM 683 O O . TYR A 1 88 ? -5.292 -2.357 -11.860 1.00 74.44 88 TYR A O 1
ATOM 691 N N . LEU A 1 89 ? -6.027 -0.241 -11.906 1.00 79.25 89 LEU A N 1
ATOM 692 C CA . LEU A 1 89 ? -6.793 -0.340 -10.662 1.00 79.25 89 LEU A CA 1
ATOM 693 C C . LEU A 1 89 ? -8.086 -1.160 -10.839 1.00 79.25 89 LEU A C 1
ATOM 695 O O . LEU A 1 89 ? -9.033 -0.712 -11.484 1.00 79.25 89 LEU A O 1
ATOM 699 N N . ASP A 1 90 ? -8.153 -2.335 -10.210 1.00 74.94 90 ASP A N 1
ATOM 700 C CA . ASP A 1 90 ? -9.354 -3.178 -10.209 1.00 74.94 90 ASP A CA 1
ATOM 701 C C . ASP A 1 90 ? -10.343 -2.746 -9.118 1.00 74.94 90 ASP A C 1
ATOM 703 O O . ASP A 1 90 ? -10.087 -2.895 -7.924 1.00 74.94 90 ASP A O 1
ATOM 707 N N . THR A 1 91 ? -11.497 -2.221 -9.529 1.00 70.50 91 THR A N 1
ATOM 708 C CA . THR A 1 91 ? -12.522 -1.678 -8.626 1.00 70.50 91 THR A CA 1
ATOM 709 C C . THR A 1 91 ? -13.644 -2.663 -8.287 1.00 70.50 91 THR A C 1
ATOM 711 O O . THR A 1 91 ? -14.571 -2.301 -7.554 1.00 70.50 91 THR A O 1
ATOM 714 N N . HIS A 1 92 ? -13.582 -3.908 -8.769 1.00 69.25 92 HIS A N 1
ATOM 715 C CA . HIS A 1 92 ? -14.625 -4.893 -8.505 1.00 69.25 92 HIS A CA 1
ATOM 716 C C . HIS A 1 92 ? -14.678 -5.293 -7.020 1.00 69.25 92 HIS A C 1
ATOM 718 O O . HIS A 1 92 ? -13.716 -5.789 -6.436 1.00 69.25 92 HIS A O 1
ATOM 724 N N . THR A 1 93 ? -15.844 -5.109 -6.391 1.00 64.38 93 THR A N 1
ATOM 725 C CA . THR A 1 93 ? -16.094 -5.579 -5.021 1.00 64.38 93 THR A CA 1
ATOM 726 C C . THR A 1 93 ? -16.646 -7.005 -5.034 1.00 64.38 93 THR A C 1
ATOM 728 O O . THR A 1 93 ? -17.670 -7.232 -5.687 1.00 64.38 93 THR A O 1
ATOM 731 N N . PRO A 1 94 ? -16.036 -7.955 -4.301 1.00 68.12 94 PRO A N 1
ATOM 732 C CA . PRO A 1 94 ? -16.550 -9.317 -4.225 1.00 68.12 94 PRO A CA 1
ATOM 733 C C . PRO A 1 94 ? -17.924 -9.373 -3.527 1.00 68.12 94 PRO A C 1
ATOM 735 O O . PRO A 1 94 ? -18.232 -8.501 -2.712 1.00 68.12 94 PRO A O 1
ATOM 738 N N . PRO A 1 95 ? -18.753 -10.401 -3.806 1.00 69.00 95 PRO A N 1
ATOM 739 C CA . PRO A 1 95 ? -20.117 -10.519 -3.273 1.00 69.00 95 PRO A CA 1
ATOM 740 C C . PRO A 1 95 ? -20.184 -10.969 -1.800 1.00 69.00 95 PRO A C 1
ATOM 742 O O . PRO A 1 95 ? -21.264 -11.279 -1.304 1.00 69.00 95 PRO A O 1
ATOM 745 N N . PHE A 1 96 ? -19.049 -11.038 -1.105 1.00 75.94 96 PHE A N 1
ATOM 746 C CA . PHE A 1 96 ? -18.937 -11.465 0.289 1.00 75.94 96 PHE A CA 1
ATOM 747 C C . PHE A 1 96 ? -18.245 -10.395 1.139 1.00 75.94 96 PHE A C 1
ATOM 749 O O . PHE A 1 96 ? -17.519 -9.539 0.629 1.00 75.94 96 PHE A O 1
ATOM 756 N N . ASP A 1 97 ? -18.467 -10.457 2.451 1.00 72.81 97 AS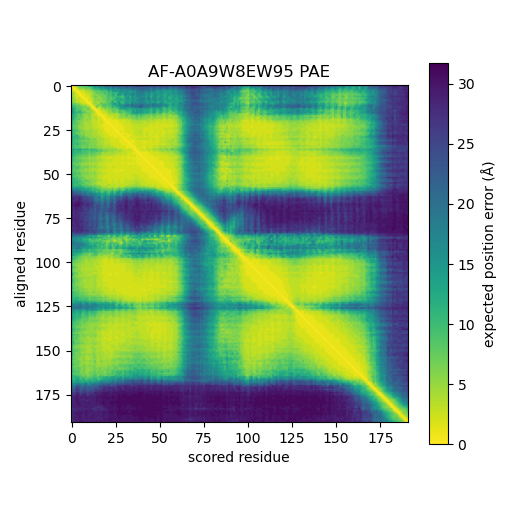P A N 1
ATOM 757 C CA . ASP A 1 97 ? -17.813 -9.566 3.405 1.00 72.81 97 ASP A CA 1
ATOM 758 C C . ASP A 1 97 ? -16.315 -9.881 3.502 1.00 72.81 97 ASP A C 1
ATOM 760 O O . ASP A 1 97 ? -15.903 -11.028 3.672 1.00 72.81 97 ASP A O 1
ATOM 764 N N . LEU A 1 98 ? -15.489 -8.841 3.396 1.00 79.38 98 LEU A N 1
ATOM 765 C CA . LEU A 1 98 ? -14.042 -8.965 3.509 1.00 79.38 98 LEU A CA 1
ATOM 766 C C . LEU A 1 98 ? -13.613 -8.924 4.981 1.00 79.38 98 LEU A C 1
ATOM 768 O O . LEU A 1 98 ? -13.845 -7.926 5.670 1.00 79.38 98 LEU A O 1
ATOM 772 N N . ASP A 1 99 ? -12.926 -9.974 5.431 1.00 82.12 99 ASP A N 1
ATOM 773 C CA . ASP A 1 99 ? -12.230 -9.999 6.720 1.00 82.12 99 ASP A CA 1
ATOM 774 C C . ASP A 1 99 ? -10.976 -9.111 6.634 1.00 82.12 99 ASP A C 1
ATOM 776 O O . ASP A 1 99 ? -10.093 -9.330 5.800 1.00 82.12 99 ASP A O 1
ATOM 780 N N . PHE A 1 100 ? -10.916 -8.078 7.483 1.00 84.31 100 PHE A N 1
ATOM 781 C CA . PHE A 1 100 ? -9.820 -7.110 7.496 1.00 84.31 100 PHE A CA 1
ATOM 782 C C . PHE A 1 100 ? -8.462 -7.775 7.710 1.00 84.31 100 PHE A C 1
ATOM 784 O O . PHE A 1 100 ? -7.524 -7.466 6.977 1.00 84.31 100 PHE A O 1
ATOM 791 N N . LEU A 1 101 ? -8.352 -8.680 8.687 1.00 82.81 101 LEU A N 1
ATOM 792 C CA . LEU A 1 101 ? -7.072 -9.297 9.029 1.00 82.81 101 LEU A CA 1
ATOM 793 C C . LEU A 1 101 ? -6.568 -10.158 7.876 1.00 82.81 101 LEU A C 1
ATOM 795 O O . LEU A 1 101 ? -5.401 -10.069 7.505 1.00 82.81 101 LEU A O 1
ATOM 799 N N . GLN A 1 102 ? -7.464 -10.926 7.258 1.00 86.50 102 GLN A N 1
ATOM 800 C CA . GLN A 1 102 ? -7.119 -11.776 6.124 1.00 86.50 102 GLN A CA 1
ATOM 801 C C . GLN A 1 102 ? -6.708 -10.959 4.892 1.00 86.50 102 GLN A C 1
ATOM 803 O O . GLN A 1 102 ? -5.719 -11.275 4.228 1.00 86.50 102 GLN A O 1
ATOM 808 N N . VAL A 1 103 ? -7.435 -9.886 4.578 1.00 88.88 103 VAL A N 1
ATOM 809 C CA . VAL A 1 103 ? -7.074 -9.004 3.459 1.00 88.88 103 VAL A CA 1
ATOM 810 C C . VAL A 1 103 ? -5.765 -8.271 3.731 1.00 88.88 103 VAL A C 1
ATOM 812 O O . VAL A 1 103 ? -4.943 -8.141 2.832 1.00 88.88 103 VAL A O 1
ATOM 815 N N . PHE A 1 104 ? -5.544 -7.789 4.951 1.00 88.19 104 PHE A N 1
ATOM 816 C CA . PHE A 1 104 ? -4.316 -7.078 5.282 1.00 88.19 104 PHE A CA 1
ATOM 817 C C . PHE A 1 104 ? -3.091 -8.001 5.273 1.00 88.19 104 PHE A C 1
ATOM 819 O O . PHE A 1 104 ? -2.042 -7.616 4.758 1.00 88.19 104 PHE A O 1
ATOM 826 N N . ASP A 1 105 ? -3.229 -9.224 5.784 1.00 88.94 105 ASP A N 1
ATOM 827 C CA . ASP A 1 105 ? -2.175 -10.236 5.730 1.00 88.94 105 ASP A CA 1
ATOM 828 C C . ASP A 1 105 ? -1.799 -10.564 4.279 1.00 88.94 105 ASP A C 1
ATOM 830 O O . ASP A 1 105 ? -0.644 -10.418 3.875 1.00 88.94 105 ASP A O 1
ATOM 834 N N . THR A 1 106 ? -2.793 -10.896 3.453 1.00 92.00 106 THR A N 1
ATOM 835 C CA . THR A 1 106 ? -2.571 -11.177 2.026 1.00 92.00 106 THR A CA 1
ATOM 836 C C . THR A 1 106 ? -1.997 -9.970 1.283 1.00 92.00 106 THR A C 1
ATOM 838 O O . THR A 1 106 ? -1.090 -10.126 0.465 1.00 92.00 106 THR A O 1
ATOM 841 N N . PHE A 1 107 ? -2.437 -8.754 1.608 1.00 91.88 107 PHE A N 1
ATOM 842 C CA . PHE A 1 107 ? -1.851 -7.521 1.087 1.00 91.88 107 PHE A CA 1
ATOM 843 C C . PHE A 1 107 ? -0.367 -7.388 1.456 1.00 91.88 107 PHE A C 1
ATOM 845 O O . PHE A 1 107 ? 0.446 -7.047 0.594 1.00 91.88 107 PHE A O 1
ATOM 852 N N . CYS A 1 108 ? 0.017 -7.692 2.698 1.00 92.62 108 CYS A N 1
ATOM 853 C CA . CYS A 1 108 ? 1.419 -7.686 3.115 1.00 92.62 108 CYS A CA 1
ATOM 854 C C . CYS A 1 108 ? 2.236 -8.736 2.352 1.00 92.62 108 CYS A C 1
ATOM 856 O O . CYS A 1 108 ? 3.322 -8.418 1.870 1.00 92.62 108 CYS A O 1
ATOM 858 N N . GLN A 1 109 ? 1.709 -9.949 2.168 1.00 94.19 109 GLN A N 1
ATOM 859 C CA . GLN A 1 109 ? 2.379 -10.993 1.384 1.00 94.19 109 GLN A CA 1
ATOM 860 C C . GLN A 1 109 ? 2.614 -10.554 -0.069 1.00 94.19 109 GLN A C 1
ATOM 862 O O . GLN A 1 109 ? 3.735 -10.640 -0.574 1.00 94.19 109 GLN A O 1
ATOM 867 N N . ILE A 1 110 ? 1.586 -10.012 -0.729 1.00 93.31 110 ILE A N 1
ATOM 868 C CA . ILE A 1 110 ? 1.691 -9.480 -2.098 1.00 93.31 110 ILE A CA 1
ATOM 869 C C . ILE A 1 110 ? 2.696 -8.323 -2.155 1.00 93.31 110 ILE A C 1
ATOM 871 O O . ILE A 1 110 ? 3.498 -8.244 -3.084 1.00 93.31 110 ILE A O 1
ATOM 875 N N . THR A 1 111 ? 2.699 -7.452 -1.144 1.00 91.75 111 THR A N 1
ATOM 876 C CA . THR A 1 111 ? 3.651 -6.340 -1.030 1.00 91.75 111 THR A CA 1
ATOM 877 C C . THR A 1 111 ? 5.087 -6.849 -0.943 1.00 91.75 111 THR A C 1
ATOM 879 O O . THR A 1 111 ? 5.953 -6.345 -1.654 1.00 91.75 111 THR A O 1
ATOM 882 N N . VAL A 1 112 ? 5.352 -7.874 -0.130 1.00 95.12 112 VAL A N 1
ATOM 883 C CA . VAL A 1 112 ? 6.683 -8.492 -0.035 1.00 95.12 112 VAL A CA 1
ATOM 884 C C . VAL A 1 112 ? 7.120 -9.033 -1.395 1.00 95.12 112 VAL A C 1
ATOM 886 O O . VAL A 1 112 ? 8.205 -8.689 -1.857 1.00 95.12 112 VAL A O 1
ATOM 889 N N . ILE A 1 113 ? 6.257 -9.792 -2.077 1.00 94.81 113 ILE A N 1
ATOM 890 C CA . ILE A 1 113 ? 6.544 -10.333 -3.417 1.00 94.81 113 ILE A CA 1
ATOM 891 C C . ILE A 1 113 ? 6.855 -9.202 -4.411 1.00 94.81 113 ILE A C 1
ATOM 893 O O . ILE A 1 113 ? 7.806 -9.292 -5.191 1.00 94.81 113 ILE A O 1
ATOM 897 N N . MET A 1 114 ? 6.089 -8.112 -4.356 1.00 94.75 114 MET A N 1
ATOM 898 C CA . MET A 1 114 ? 6.293 -6.923 -5.182 1.00 94.75 114 MET A CA 1
ATOM 899 C C . MET A 1 114 ? 7.654 -6.273 -4.931 1.00 94.75 114 MET A C 1
ATOM 901 O O . MET A 1 114 ? 8.380 -6.014 -5.894 1.00 94.75 114 MET A O 1
ATOM 905 N N . TYR A 1 115 ? 8.036 -6.065 -3.668 1.00 94.38 115 TYR A N 1
ATOM 906 C CA . TYR A 1 115 ? 9.332 -5.484 -3.317 1.00 94.38 115 TYR A CA 1
ATOM 907 C C . TYR A 1 115 ? 10.505 -6.397 -3.683 1.00 94.38 115 TYR A C 1
ATOM 909 O O . TYR A 1 115 ? 11.520 -5.894 -4.162 1.00 94.38 115 TYR A O 1
ATOM 917 N N . THR A 1 116 ? 10.374 -7.718 -3.525 1.00 93.88 116 THR A N 1
ATOM 918 C CA . THR A 1 116 ? 11.397 -8.678 -3.970 1.00 93.88 116 THR A CA 1
ATOM 919 C C . THR A 1 116 ? 11.619 -8.563 -5.475 1.00 93.88 116 THR A C 1
ATOM 921 O O . THR A 1 116 ? 12.740 -8.332 -5.922 1.00 93.88 116 THR A O 1
ATOM 924 N N . LYS A 1 117 ? 10.540 -8.605 -6.263 1.00 92.88 117 LYS A N 1
ATOM 925 C CA . LYS A 1 117 ? 10.632 -8.447 -7.717 1.00 92.88 117 LYS A CA 1
ATOM 926 C C . LYS A 1 117 ? 11.157 -7.066 -8.125 1.00 92.88 117 LYS A C 1
ATOM 928 O O . LYS A 1 117 ? 11.866 -6.949 -9.125 1.00 92.88 117 LYS A O 1
ATOM 933 N N . LEU A 1 118 ? 10.812 -6.012 -7.383 1.00 91.50 118 LEU A N 1
ATOM 934 C CA . LEU A 1 118 ? 11.312 -4.654 -7.614 1.00 91.50 118 LEU A CA 1
ATOM 935 C C . LEU A 1 118 ? 12.824 -4.579 -7.384 1.00 91.50 118 LEU A C 1
ATOM 937 O O . LEU A 1 118 ? 13.522 -3.994 -8.212 1.00 91.50 118 LEU A O 1
ATOM 941 N N . ALA A 1 119 ? 13.335 -5.209 -6.325 1.00 91.06 119 ALA A N 1
ATOM 942 C CA . ALA A 1 119 ? 14.768 -5.291 -6.061 1.00 91.06 119 ALA A CA 1
ATOM 943 C C . ALA A 1 119 ? 15.517 -6.003 -7.202 1.00 91.06 119 ALA A C 1
ATOM 945 O O . ALA A 1 119 ? 16.499 -5.465 -7.707 1.00 91.06 119 ALA A O 1
ATOM 946 N N . ASP A 1 120 ? 15.007 -7.141 -7.681 1.00 90.31 120 ASP A N 1
ATOM 947 C CA . ASP A 1 120 ? 15.600 -7.859 -8.820 1.00 90.31 120 ASP A CA 1
ATOM 948 C C . ASP A 1 120 ? 15.535 -7.035 -10.116 1.00 90.31 120 ASP A C 1
ATOM 950 O O . ASP A 1 120 ? 16.498 -6.956 -10.881 1.00 90.31 120 ASP A O 1
ATOM 954 N N . SER A 1 121 ? 14.408 -6.356 -10.344 1.00 87.94 121 SER A N 1
ATOM 955 C CA . SER A 1 121 ? 14.199 -5.490 -11.509 1.00 87.94 121 SER A CA 1
ATOM 956 C C . SER A 1 121 ? 15.205 -4.340 -11.554 1.00 87.94 121 SER A C 1
ATOM 958 O O . SER A 1 121 ? 15.688 -3.993 -12.631 1.00 87.94 121 SER A O 1
ATOM 960 N N . LEU A 1 122 ? 15.553 -3.776 -10.393 1.00 87.88 122 LEU A N 1
ATOM 961 C CA . LEU A 1 122 ? 16.539 -2.702 -10.263 1.00 87.88 122 LEU A CA 1
ATOM 962 C C . LEU A 1 122 ? 17.963 -3.135 -10.614 1.00 87.88 122 LEU A C 1
ATOM 964 O O . LEU A 1 122 ? 18.740 -2.311 -11.089 1.00 87.88 122 LEU A O 1
ATOM 968 N N . LEU A 1 123 ? 18.303 -4.410 -10.422 1.00 87.69 123 LEU A N 1
ATOM 969 C CA . LEU A 1 123 ? 19.601 -4.953 -10.830 1.00 87.69 123 LEU A CA 1
ATOM 970 C C . LEU A 1 123 ? 19.697 -5.143 -12.351 1.00 87.69 123 LEU A C 1
ATOM 972 O O . LEU A 1 123 ? 20.797 -5.192 -12.898 1.00 87.69 123 LEU A O 1
ATOM 976 N N . SER A 1 124 ? 18.557 -5.239 -13.040 1.00 82.19 124 SER A N 1
ATOM 977 C CA . SER A 1 124 ? 18.489 -5.533 -14.474 1.00 82.19 124 SER A CA 1
ATOM 978 C C . SER A 1 124 ? 18.454 -4.293 -15.377 1.00 82.19 124 SER A C 1
ATOM 980 O O . SER A 1 124 ? 18.581 -4.445 -16.594 1.00 82.19 124 SER A O 1
ATOM 982 N N . ILE A 1 125 ? 18.248 -3.086 -14.839 1.00 81.94 125 ILE A N 1
ATOM 983 C CA . ILE A 1 125 ? 18.084 -1.863 -15.642 1.00 81.94 125 ILE A CA 1
ATOM 984 C C . ILE A 1 125 ? 18.984 -0.727 -15.164 1.00 81.94 125 ILE A C 1
ATOM 986 O O . ILE A 1 125 ? 19.309 -0.612 -13.986 1.00 81.94 125 ILE A O 1
ATOM 990 N N . ALA A 1 126 ? 19.332 0.179 -16.079 1.00 81.56 126 ALA A N 1
ATOM 991 C CA . ALA A 1 126 ? 19.925 1.455 -15.702 1.00 81.56 126 ALA A CA 1
ATOM 992 C C . ALA A 1 126 ? 18.878 2.315 -14.975 1.00 81.56 126 ALA A C 1
ATOM 994 O O . ALA A 1 126 ? 17.799 2.588 -15.511 1.00 81.56 126 ALA A O 1
ATOM 995 N N . ILE A 1 127 ? 19.197 2.748 -13.755 1.00 79.12 127 ILE A N 1
ATOM 996 C CA . ILE A 1 127 ? 18.300 3.567 -12.937 1.00 79.12 127 ILE A CA 1
ATOM 997 C C . ILE A 1 127 ? 18.179 4.951 -13.575 1.00 79.12 127 ILE A C 1
ATOM 999 O O . ILE A 1 127 ? 19.132 5.727 -13.618 1.00 79.12 127 ILE A O 1
ATOM 1003 N N . THR A 1 128 ? 16.986 5.258 -14.076 1.00 85.69 128 THR A N 1
ATOM 1004 C CA . THR A 1 128 ? 16.635 6.597 -14.558 1.00 85.69 128 THR A CA 1
ATOM 1005 C C . THR A 1 128 ? 16.024 7.417 -13.425 1.00 85.69 128 THR A C 1
ATOM 1007 O O . THR A 1 128 ? 15.442 6.857 -12.494 1.00 85.69 128 THR A O 1
ATOM 1010 N N . GLN A 1 129 ? 16.087 8.749 -13.522 1.00 86.19 129 GLN A N 1
ATOM 1011 C CA . GLN A 1 129 ? 15.461 9.634 -12.531 1.00 86.19 129 GLN A CA 1
ATOM 1012 C C . GLN A 1 129 ? 13.959 9.346 -12.370 1.00 86.19 129 GLN A C 1
ATOM 1014 O O . GLN A 1 129 ? 13.462 9.233 -11.257 1.00 86.19 129 GLN A O 1
ATOM 1019 N N . SER A 1 130 ? 13.249 9.116 -13.479 1.00 83.94 130 SER A N 1
ATOM 1020 C CA . SER A 1 130 ? 11.821 8.777 -13.447 1.00 83.94 130 SER A CA 1
ATOM 1021 C C . SER A 1 130 ? 11.539 7.449 -12.732 1.00 83.94 130 SER A C 1
ATOM 1023 O O . SER A 1 130 ? 10.545 7.342 -12.015 1.00 83.94 130 SER A O 1
ATOM 1025 N N . ALA A 1 131 ? 12.405 6.442 -12.886 1.00 83.38 131 ALA A N 1
ATOM 1026 C CA . ALA A 1 131 ? 12.271 5.189 -12.146 1.00 83.38 131 ALA A CA 1
ATOM 1027 C C . ALA A 1 131 ? 12.466 5.411 -10.640 1.00 83.38 131 ALA A C 1
ATOM 1029 O O . ALA A 1 131 ? 11.691 4.884 -9.847 1.00 83.38 131 ALA A O 1
ATOM 1030 N N . PHE A 1 132 ? 13.447 6.232 -10.254 1.00 87.56 132 PHE A N 1
ATOM 1031 C CA . PHE A 1 132 ? 13.678 6.590 -8.855 1.00 87.56 132 PHE A CA 1
ATOM 1032 C C . PHE A 1 132 ? 12.466 7.297 -8.235 1.00 87.56 132 PHE A C 1
ATOM 1034 O O . PHE A 1 132 ? 12.008 6.898 -7.166 1.00 87.56 132 PHE A O 1
ATOM 1041 N N . ASP A 1 133 ? 11.897 8.283 -8.930 1.00 88.25 133 ASP A N 1
ATOM 1042 C CA . ASP A 1 133 ? 10.727 9.021 -8.448 1.00 88.25 133 ASP A CA 1
ATOM 1043 C C . ASP A 1 133 ? 9.504 8.098 -8.289 1.00 88.25 133 ASP A C 1
ATOM 1045 O O . ASP A 1 133 ? 8.791 8.168 -7.285 1.00 88.25 133 ASP A O 1
ATOM 1049 N N . ASN A 1 134 ? 9.295 7.172 -9.236 1.00 86.62 134 ASN A N 1
ATOM 1050 C CA . ASN A 1 134 ? 8.239 6.160 -9.142 1.00 86.62 134 ASN A CA 1
ATOM 1051 C C . ASN A 1 134 ? 8.443 5.242 -7.929 1.00 86.62 134 ASN A C 1
ATOM 1053 O O . ASN A 1 134 ? 7.495 4.997 -7.187 1.00 86.62 134 ASN A O 1
ATOM 1057 N N . ILE A 1 135 ? 9.670 4.776 -7.686 1.00 89.25 135 ILE A N 1
ATOM 1058 C CA . ILE A 1 135 ? 10.000 3.918 -6.537 1.00 89.25 135 ILE A CA 1
ATOM 1059 C C . ILE A 1 135 ? 9.794 4.663 -5.219 1.00 89.25 135 ILE A C 1
ATOM 1061 O O . ILE A 1 135 ? 9.183 4.121 -4.299 1.00 89.25 135 ILE A O 1
ATOM 1065 N N . ALA A 1 136 ? 10.238 5.917 -5.130 1.00 90.44 136 ALA A N 1
ATOM 1066 C CA . ALA A 1 136 ? 10.019 6.748 -3.951 1.00 90.44 136 ALA A CA 1
ATOM 1067 C C . ALA A 1 136 ? 8.520 6.964 -3.681 1.00 90.44 136 ALA A C 1
ATOM 1069 O O . ALA A 1 136 ? 8.075 6.936 -2.529 1.00 90.44 136 ALA A O 1
ATOM 1070 N N . LYS A 1 137 ? 7.719 7.135 -4.740 1.00 90.12 137 LYS A N 1
ATOM 1071 C CA . LYS A 1 137 ? 6.265 7.278 -4.628 1.00 90.12 137 LYS A CA 1
ATOM 1072 C C . LYS A 1 137 ? 5.593 5.988 -4.152 1.00 90.12 137 LYS A C 1
ATOM 1074 O O . LYS A 1 137 ? 4.763 6.048 -3.244 1.00 90.12 137 LYS A O 1
ATOM 1079 N N . ILE A 1 138 ? 5.977 4.848 -4.727 1.00 90.56 138 ILE A N 1
ATOM 1080 C CA . ILE A 1 138 ? 5.541 3.509 -4.305 1.00 90.56 138 ILE A CA 1
ATOM 1081 C C . ILE A 1 138 ? 5.820 3.338 -2.806 1.00 90.56 138 ILE A C 1
ATOM 1083 O O . ILE A 1 138 ? 4.898 3.102 -2.025 1.00 90.56 138 ILE A O 1
ATOM 1087 N N . ASP A 1 139 ? 7.064 3.567 -2.386 1.00 92.06 139 ASP A N 1
ATOM 1088 C CA . ASP A 1 139 ? 7.487 3.404 -0.996 1.00 92.06 139 ASP A CA 1
ATOM 1089 C C . ASP A 1 139 ? 6.722 4.314 -0.025 1.00 92.06 139 ASP A C 1
ATOM 1091 O O . ASP A 1 139 ? 6.269 3.875 1.036 1.00 92.06 139 ASP A O 1
ATOM 1095 N N . SER A 1 140 ? 6.487 5.571 -0.413 1.00 93.62 140 SER A N 1
ATOM 1096 C CA . SER A 1 140 ? 5.673 6.497 0.376 1.00 93.62 140 SER A CA 1
ATOM 1097 C C . SER A 1 140 ? 4.251 5.972 0.600 1.00 93.62 140 SER A C 1
ATOM 1099 O O . SER A 1 140 ? 3.722 6.098 1.707 1.00 93.62 140 SER A O 1
ATOM 1101 N N . GLN A 1 141 ? 3.628 5.360 -0.410 1.00 90.06 141 GLN A N 1
ATOM 1102 C CA . GLN A 1 141 ? 2.270 4.830 -0.279 1.00 90.06 141 GLN A CA 1
ATOM 1103 C C . GLN A 1 141 ? 2.193 3.611 0.631 1.00 90.06 141 GLN A C 1
ATOM 1105 O O . GLN A 1 141 ? 1.362 3.586 1.540 1.00 90.06 141 GLN A O 1
ATOM 1110 N N . PHE A 1 142 ? 3.086 2.635 0.464 1.00 89.31 142 PHE A N 1
ATOM 1111 C CA . PHE A 1 142 ? 3.101 1.462 1.340 1.00 89.31 142 PHE A CA 1
ATOM 1112 C C . PHE A 1 142 ? 3.399 1.848 2.794 1.00 89.31 142 PHE A C 1
ATOM 1114 O O . PHE A 1 142 ? 2.718 1.375 3.705 1.00 89.31 142 PHE A O 1
ATOM 1121 N N . LYS A 1 143 ? 4.310 2.805 3.027 1.00 92.12 143 LYS A N 1
ATOM 1122 C CA . LYS A 1 143 ? 4.554 3.372 4.365 1.00 92.12 143 LYS A CA 1
ATOM 1123 C C . LYS A 1 143 ? 3.312 4.018 4.970 1.00 92.12 143 LYS A C 1
ATOM 1125 O O . LYS A 1 143 ? 3.052 3.829 6.158 1.00 92.12 143 LYS A O 1
ATOM 1130 N N . LYS A 1 144 ? 2.529 4.760 4.178 1.00 90.69 144 LYS A N 1
ATOM 1131 C CA . LYS A 1 144 ? 1.253 5.330 4.643 1.00 90.69 144 LYS A CA 1
ATOM 1132 C C . LYS A 1 144 ? 0.276 4.228 5.036 1.00 90.69 144 LYS A C 1
ATOM 1134 O O . LYS A 1 144 ? -0.308 4.321 6.112 1.00 90.69 144 LYS A O 1
ATOM 1139 N N . VAL A 1 145 ? 0.112 3.192 4.211 1.00 88.44 145 VAL A N 1
ATOM 1140 C CA . VAL A 1 145 ? -0.784 2.063 4.510 1.00 88.44 145 VAL A CA 1
ATOM 1141 C C . VAL A 1 145 ? -0.380 1.395 5.823 1.00 88.44 145 VAL A C 1
ATOM 1143 O O . VAL A 1 145 ? -1.186 1.365 6.752 1.00 88.44 145 VAL A O 1
ATOM 1146 N N . ILE A 1 146 ? 0.880 0.968 5.938 1.00 89.00 146 ILE A N 1
ATOM 1147 C CA . ILE A 1 146 ? 1.403 0.293 7.134 1.00 89.00 146 ILE A CA 1
ATOM 1148 C C . ILE A 1 146 ? 1.248 1.187 8.364 1.00 89.00 146 ILE A C 1
ATOM 1150 O O . ILE A 1 146 ? 0.628 0.784 9.343 1.00 89.00 146 ILE A O 1
ATOM 1154 N N . GLY A 1 147 ? 1.726 2.433 8.298 1.00 89.38 147 GLY A N 1
ATOM 1155 C CA . GLY A 1 147 ? 1.667 3.353 9.432 1.00 89.38 147 GLY A CA 1
ATOM 1156 C C . GLY A 1 147 ? 0.240 3.668 9.882 1.00 89.38 147 GLY A C 1
ATOM 1157 O O . GLY A 1 147 ? 0.006 3.888 11.070 1.00 89.38 147 GLY A O 1
ATOM 1158 N N . THR A 1 148 ? -0.728 3.674 8.964 1.00 87.06 148 THR A N 1
ATOM 1159 C CA . THR A 1 148 ? -2.130 3.897 9.333 1.00 87.06 148 THR A CA 1
ATOM 1160 C C . THR A 1 148 ? -2.738 2.662 9.999 1.00 87.06 148 THR A C 1
ATOM 1162 O O . THR A 1 148 ? -3.479 2.821 10.966 1.00 87.06 148 THR A O 1
ATOM 1165 N N . VAL A 1 149 ? -2.408 1.451 9.537 1.00 86.38 149 VAL A N 1
ATOM 1166 C CA . VAL A 1 149 ? -2.863 0.203 10.174 1.00 86.38 149 VAL A CA 1
ATOM 1167 C C . VAL A 1 149 ? -2.238 0.027 11.556 1.00 86.38 149 VAL A C 1
ATOM 1169 O O . VAL A 1 149 ? -2.959 -0.281 12.499 1.00 86.38 149 VAL A O 1
ATOM 1172 N N . THR A 1 150 ? -0.939 0.301 11.719 1.00 86.56 150 THR A N 1
ATOM 1173 C CA . THR A 1 150 ? -0.265 0.233 13.027 1.00 86.56 150 THR A CA 1
ATOM 1174 C C . THR A 1 150 ? -0.920 1.162 14.045 1.00 86.56 150 THR A C 1
ATOM 1176 O O . THR A 1 150 ? -1.255 0.725 15.140 1.00 86.56 150 THR A O 1
ATOM 1179 N N . LYS A 1 151 ? -1.192 2.421 13.671 1.00 87.50 151 LYS A N 1
ATOM 1180 C CA . LYS A 1 151 ? -1.868 3.376 14.565 1.00 87.50 151 LYS A CA 1
ATOM 1181 C C . LYS A 1 151 ? -3.261 2.913 14.981 1.00 87.50 151 LYS A C 1
ATOM 1183 O O . LYS A 1 151 ? -3.645 3.083 16.132 1.00 87.50 151 LYS A O 1
ATOM 1188 N N . GLU A 1 152 ? -4.027 2.344 14.055 1.00 83.88 152 GLU A N 1
ATOM 1189 C CA . GLU A 1 152 ? -5.354 1.823 14.384 1.00 83.88 152 GLU A CA 1
ATOM 1190 C C . GLU A 1 152 ? -5.294 0.588 15.272 1.00 83.88 152 GLU A C 1
ATOM 1192 O O . GLU A 1 152 ? -6.114 0.457 16.176 1.00 83.88 152 GLU A O 1
ATOM 1197 N N . LEU A 1 153 ? -4.326 -0.296 15.039 1.00 82.44 153 LEU A N 1
ATOM 1198 C CA . LEU A 1 153 ? -4.099 -1.448 15.895 1.00 82.44 153 LEU A CA 1
ATOM 1199 C C . LEU A 1 153 ? -3.758 -0.994 17.320 1.00 82.44 153 LEU A C 1
ATOM 1201 O O . LEU A 1 153 ? -4.357 -1.487 18.272 1.00 82.44 153 LEU A O 1
ATOM 1205 N N . ASP A 1 154 ? -2.886 0.006 17.462 1.00 84.69 154 ASP A N 1
ATOM 1206 C CA . ASP A 1 154 ? -2.551 0.600 18.758 1.00 84.69 154 ASP A CA 1
ATOM 1207 C C . ASP A 1 154 ? -3.784 1.200 19.453 1.00 84.69 154 ASP A C 1
ATOM 1209 O O . ASP A 1 154 ? -3.962 1.028 20.659 1.00 84.69 154 ASP A O 1
ATOM 1213 N N . GLU A 1 155 ? -4.651 1.903 18.714 1.00 86.19 155 GLU A N 1
ATOM 1214 C CA . GLU A 1 155 ? -5.916 2.435 19.241 1.00 86.19 155 GLU A CA 1
ATOM 1215 C C . GLU A 1 155 ? -6.863 1.319 19.699 1.00 86.19 155 GLU A C 1
ATOM 1217 O O . GLU A 1 155 ? -7.426 1.401 20.791 1.00 86.19 155 GLU A O 1
ATOM 1222 N N . LEU A 1 156 ? -7.038 0.270 18.890 1.00 81.81 156 LEU A N 1
ATOM 1223 C CA . LEU A 1 156 ? -7.906 -0.862 19.219 1.00 81.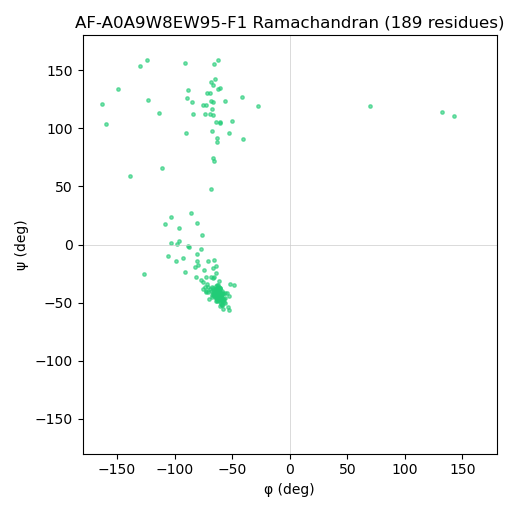81 156 LEU A CA 1
ATOM 1224 C C . LEU A 1 156 ? -7.408 -1.607 20.456 1.00 81.81 156 LEU A C 1
ATOM 1226 O O . LEU A 1 156 ? -8.209 -1.910 21.338 1.00 81.81 156 LEU A O 1
ATOM 1230 N N . ILE A 1 157 ? -6.099 -1.849 20.548 1.00 83.00 157 ILE A N 1
ATOM 1231 C CA . ILE A 1 157 ? -5.477 -2.510 21.698 1.00 83.00 157 ILE A CA 1
ATOM 1232 C C . ILE A 1 157 ? -5.672 -1.671 22.961 1.00 83.00 157 ILE A C 1
ATOM 1234 O O . ILE A 1 157 ? -6.109 -2.203 23.979 1.00 83.00 157 ILE A O 1
ATOM 1238 N N . LYS A 1 158 ? -5.409 -0.359 22.903 1.00 85.69 158 LYS A N 1
ATOM 1239 C CA . LYS A 1 158 ? -5.629 0.539 24.048 1.00 85.69 158 LYS A CA 1
ATOM 1240 C C . LYS A 1 158 ? -7.081 0.503 24.511 1.00 85.69 158 LYS A C 1
ATOM 1242 O O . LYS A 1 158 ? -7.329 0.314 25.695 1.00 85.69 158 LYS A O 1
ATOM 1247 N N . ASN A 1 159 ? -8.027 0.612 23.581 1.00 84.12 159 ASN A N 1
ATOM 1248 C CA . ASN A 1 159 ? -9.452 0.585 23.901 1.00 84.12 159 ASN A CA 1
ATOM 1249 C C . ASN A 1 159 ? -9.894 -0.761 24.487 1.00 84.12 159 ASN A C 1
ATOM 1251 O O . ASN A 1 159 ? -10.709 -0.778 25.405 1.00 84.12 159 ASN A O 1
ATOM 1255 N N . ALA A 1 160 ? -9.370 -1.878 23.978 1.00 82.06 160 ALA A N 1
ATOM 1256 C CA . ALA A 1 160 ? -9.653 -3.202 24.523 1.00 82.06 160 ALA A CA 1
ATOM 1257 C C . ALA A 1 160 ? -9.133 -3.331 25.959 1.00 82.06 160 ALA A C 1
ATOM 1259 O O . ALA A 1 160 ? -9.898 -3.680 26.848 1.00 82.06 160 ALA A O 1
ATOM 1260 N N . ILE A 1 161 ? -7.877 -2.944 26.211 1.00 84.62 161 ILE A N 1
ATOM 1261 C CA . ILE A 1 161 ? -7.287 -2.969 27.557 1.00 84.62 161 ILE A CA 1
ATOM 1262 C C . ILE A 1 161 ? -8.072 -2.071 28.521 1.00 84.62 161 ILE A C 1
ATOM 1264 O O . ILE A 1 161 ? -8.334 -2.475 29.649 1.00 84.62 161 ILE A O 1
ATOM 1268 N N . THR A 1 162 ? -8.470 -0.868 28.096 1.00 86.06 162 THR A N 1
ATOM 1269 C CA . THR A 1 162 ? -9.271 0.037 28.932 1.00 86.06 162 THR A CA 1
ATOM 1270 C C . THR A 1 162 ? -10.620 -0.572 29.300 1.00 86.06 162 THR A C 1
ATOM 1272 O O . THR A 1 162 ? -11.011 -0.477 30.458 1.00 86.06 162 THR A O 1
ATOM 1275 N N . LYS A 1 163 ? -11.311 -1.222 28.357 1.00 82.81 163 LYS A N 1
ATOM 1276 C CA . LYS A 1 163 ? -12.587 -1.895 28.636 1.00 82.81 163 LYS A CA 1
ATOM 1277 C C . LYS A 1 163 ? -12.419 -3.047 29.622 1.00 82.81 163 LYS A C 1
ATOM 1279 O O . LYS A 1 163 ? -13.172 -3.125 30.582 1.00 82.81 163 LYS A O 1
ATOM 1284 N N . GLU A 1 164 ? -11.411 -3.892 29.419 1.00 83.62 164 GLU A N 1
ATOM 1285 C CA . GLU A 1 164 ? -11.122 -5.000 30.339 1.00 83.62 164 GLU A CA 1
ATOM 1286 C C . GLU A 1 164 ? -10.760 -4.495 31.743 1.00 83.62 164 GLU A C 1
ATOM 1288 O O . GLU A 1 164 ? -11.207 -5.052 32.739 1.00 83.62 164 GLU A O 1
ATOM 1293 N N . LEU A 1 165 ? -10.005 -3.395 31.848 1.00 81.12 165 LEU A N 1
ATOM 1294 C CA . LEU A 1 165 ? -9.706 -2.762 33.137 1.00 81.12 165 LEU A CA 1
ATOM 1295 C C . LEU A 1 165 ? -10.953 -2.176 33.811 1.00 81.12 165 LEU A C 1
ATOM 1297 O O . LEU A 1 165 ? -11.091 -2.308 35.023 1.00 81.12 165 LEU A O 1
ATOM 1301 N N . GLN A 1 166 ? -11.862 -1.561 33.049 1.00 80.25 166 GLN A N 1
ATOM 1302 C CA . GLN A 1 166 ? -13.125 -1.026 33.573 1.00 80.25 166 GLN A CA 1
ATOM 1303 C C . GLN A 1 166 ? -14.017 -2.119 34.169 1.00 80.25 166 GLN A C 1
ATOM 1305 O O . GLN A 1 166 ? -14.669 -1.882 35.177 1.00 80.25 166 GLN A O 1
ATOM 1310 N N . LEU A 1 167 ? -14.010 -3.326 33.597 1.00 76.88 167 LEU A N 1
ATOM 1311 C CA . LEU A 1 167 ? -14.770 -4.463 34.129 1.00 76.88 167 LEU A CA 1
ATOM 1312 C C . LEU A 1 167 ? -14.255 -4.955 35.492 1.00 76.88 167 LEU A C 1
ATOM 1314 O O . LEU A 1 167 ? -14.982 -5.640 36.208 1.00 76.88 167 LEU A O 1
ATOM 1318 N N . ILE A 1 168 ? -13.006 -4.634 35.842 1.00 77.06 168 ILE A N 1
ATOM 1319 C CA . ILE A 1 168 ? -12.341 -5.101 37.065 1.00 77.06 168 ILE A CA 1
ATOM 1320 C C . ILE A 1 168 ? -12.383 -4.035 38.173 1.00 77.06 168 ILE A C 1
ATOM 1322 O O . ILE A 1 168 ? -12.117 -4.370 39.326 1.00 77.06 168 ILE A O 1
ATOM 1326 N N . ASP A 1 169 ? -12.717 -2.775 37.865 1.00 73.56 169 ASP A N 1
ATOM 1327 C CA . ASP A 1 169 ? -12.710 -1.688 38.849 1.00 73.56 169 ASP A CA 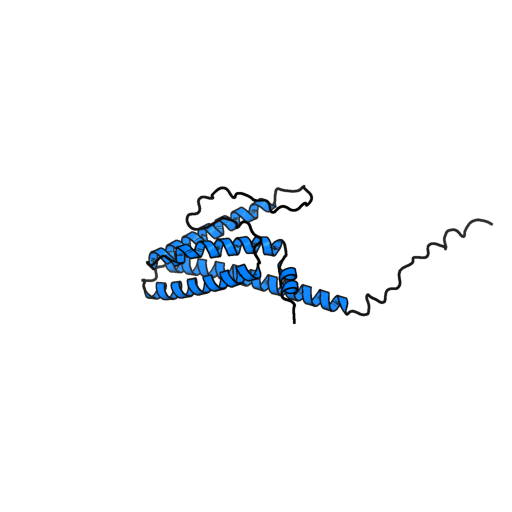1
ATOM 1328 C C . ASP A 1 169 ? -13.803 -1.898 39.922 1.00 73.56 169 ASP A C 1
ATOM 1330 O O . ASP A 1 169 ? -14.998 -1.782 39.628 1.00 73.56 169 ASP A O 1
ATOM 1334 N N . PRO A 1 170 ? -13.438 -2.190 41.188 1.00 62.81 170 PRO A N 1
ATOM 1335 C CA . PRO A 1 170 ? -14.408 -2.445 42.252 1.00 62.81 170 PRO A CA 1
ATOM 1336 C C . PRO A 1 170 ? -15.261 -1.218 42.611 1.00 62.81 170 PRO A C 1
ATOM 1338 O O . PRO A 1 170 ? -16.251 -1.361 43.328 1.00 62.81 170 PRO A O 1
ATOM 1341 N N . LEU A 1 171 ? -14.877 -0.018 42.157 1.00 57.00 171 LEU A N 1
ATOM 1342 C CA . LEU A 1 171 ? -15.551 1.236 42.499 1.00 57.00 171 LEU A CA 1
ATOM 1343 C C . LEU A 1 171 ? -16.839 1.498 41.700 1.00 57.00 171 LEU A C 1
ATOM 1345 O O . LEU A 1 171 ? -17.659 2.283 42.172 1.00 57.00 171 LEU A O 1
ATOM 1349 N N . ASP A 1 172 ? -17.067 0.825 40.566 1.00 54.28 172 ASP A N 1
ATOM 1350 C CA . ASP A 1 172 ? -18.287 1.014 39.753 1.00 54.28 172 ASP A CA 1
ATOM 1351 C C . ASP A 1 172 ? -19.427 0.051 40.156 1.00 54.28 172 ASP A C 1
ATOM 1353 O O . ASP A 1 172 ? -20.607 0.353 40.010 1.00 54.28 172 ASP A O 1
ATOM 1357 N N . MET A 1 173 ? -19.094 -1.088 40.777 1.00 55.41 173 MET A N 1
ATOM 1358 C CA . MET A 1 173 ? -20.067 -2.039 41.353 1.00 55.41 173 MET A CA 1
ATOM 1359 C C . MET A 1 173 ? -20.591 -1.611 42.737 1.00 55.41 173 MET A C 1
ATOM 1361 O O . MET A 1 173 ? -21.499 -2.239 43.280 1.00 55.41 173 MET A O 1
ATOM 1365 N N . ALA A 1 174 ? -20.006 -0.565 43.329 1.00 49.16 174 ALA A N 1
ATOM 1366 C CA . ALA A 1 174 ? -20.285 -0.106 44.688 1.00 49.16 174 ALA A CA 1
ATOM 1367 C C . ALA A 1 174 ? -21.066 1.218 44.748 1.00 49.16 174 ALA A C 1
ATOM 1369 O O . ALA A 1 174 ? -21.083 1.857 45.801 1.00 49.16 174 ALA A O 1
ATOM 1370 N N . SER A 1 175 ? -21.716 1.642 43.660 1.00 43.41 175 SER A N 1
ATOM 1371 C CA . SER A 1 175 ? -22.713 2.710 43.743 1.00 43.41 175 SER A CA 1
ATOM 1372 C C . SER A 1 175 ? -24.084 2.075 43.993 1.00 43.41 175 SER A C 1
ATOM 1374 O O . SER A 1 175 ? -24.708 1.601 43.041 1.00 43.41 175 SER A O 1
ATOM 1376 N N . PRO A 1 176 ? -24.559 1.986 45.255 1.00 45.00 176 PRO A N 1
ATOM 1377 C CA . PRO A 1 176 ? -25.963 1.712 45.476 1.00 45.00 176 PRO A CA 1
ATOM 1378 C C . PRO A 1 176 ? -26.730 2.858 44.828 1.00 45.00 176 PRO A C 1
ATOM 1380 O O . PRO A 1 176 ? -26.350 4.025 44.931 1.00 45.00 176 PRO A O 1
ATOM 1383 N N . GLU A 1 177 ? -27.765 2.467 44.109 1.00 44.34 177 GLU A N 1
ATOM 1384 C CA . GLU A 1 177 ? -28.760 3.303 43.471 1.00 44.34 177 GLU A CA 1
ATOM 1385 C C . GLU A 1 177 ? -28.941 4.631 44.217 1.00 44.34 177 GLU A C 1
ATOM 1387 O O . GLU A 1 177 ? -29.309 4.672 45.392 1.00 44.34 177 GLU A O 1
ATOM 1392 N N . ASN A 1 178 ? -28.670 5.733 43.516 1.00 47.06 178 ASN A N 1
ATOM 1393 C CA . ASN A 1 178 ? -29.162 7.053 43.884 1.00 47.06 178 ASN A CA 1
ATOM 1394 C C . ASN A 1 178 ? -30.699 7.022 43.744 1.00 47.06 178 ASN A C 1
ATOM 1396 O O . ASN A 1 178 ? -31.272 7.614 42.829 1.00 47.06 178 ASN A O 1
ATOM 1400 N N . GLU A 1 179 ? -31.378 6.317 44.652 1.00 46.06 179 GLU A N 1
ATOM 1401 C CA . GLU A 1 179 ? -32.737 6.647 45.047 1.00 46.06 179 GLU A CA 1
ATOM 1402 C C . GLU A 1 179 ? -32.658 8.035 45.684 1.00 46.06 179 GLU A C 1
ATOM 1404 O O . GLU A 1 179 ? -32.447 8.209 46.886 1.00 46.06 179 GLU A O 1
ATOM 1409 N N . ILE A 1 180 ? -32.780 9.061 44.842 1.00 47.09 180 ILE A N 1
ATOM 1410 C CA . ILE A 1 180 ? -33.156 10.390 45.299 1.00 47.09 180 ILE A CA 1
ATOM 1411 C C . ILE A 1 180 ? -34.564 10.221 45.865 1.00 47.09 180 ILE A C 1
ATOM 1413 O O . ILE A 1 180 ? -35.555 10.257 45.142 1.00 47.09 180 ILE A O 1
ATOM 1417 N N . ASN A 1 181 ? -34.625 9.956 47.164 1.00 45.31 181 ASN A N 1
ATOM 1418 C CA . ASN A 1 181 ? -35.844 9.922 47.940 1.00 45.31 181 ASN A CA 1
ATOM 1419 C C . ASN A 1 181 ? -36.496 11.314 47.859 1.00 45.31 181 ASN A C 1
ATOM 1421 O O . ASN A 1 181 ? -36.017 12.283 48.453 1.00 45.31 181 ASN A O 1
ATOM 1425 N N . THR A 1 182 ? -37.556 11.420 47.060 1.00 47.09 182 THR A N 1
ATOM 1426 C CA . THR A 1 182 ? -38.321 12.649 46.813 1.00 47.09 182 THR A CA 1
ATOM 1427 C C . THR A 1 182 ? -39.428 12.903 47.847 1.00 47.09 182 THR A C 1
ATOM 1429 O O . THR A 1 182 ? -40.396 13.581 47.520 1.00 47.09 182 THR A O 1
ATOM 1432 N N . ASP A 1 183 ? -39.319 12.418 49.090 1.00 45.66 183 ASP A N 1
ATOM 1433 C CA . ASP A 1 183 ? -40.423 12.505 50.071 1.00 45.66 183 ASP A CA 1
ATOM 1434 C C . ASP A 1 183 ? -40.293 13.590 51.159 1.00 45.66 183 ASP A C 1
ATOM 1436 O O . ASP A 1 183 ? -40.940 13.492 52.202 1.00 45.66 183 ASP A O 1
ATOM 1440 N N . TRP A 1 184 ? -39.533 14.675 50.956 1.00 57.31 184 TRP A N 1
ATOM 1441 C CA . TRP A 1 184 ? -39.478 15.757 51.964 1.00 57.31 184 TRP A CA 1
ATOM 1442 C C . TRP A 1 184 ? -40.239 17.053 51.627 1.00 57.31 184 TRP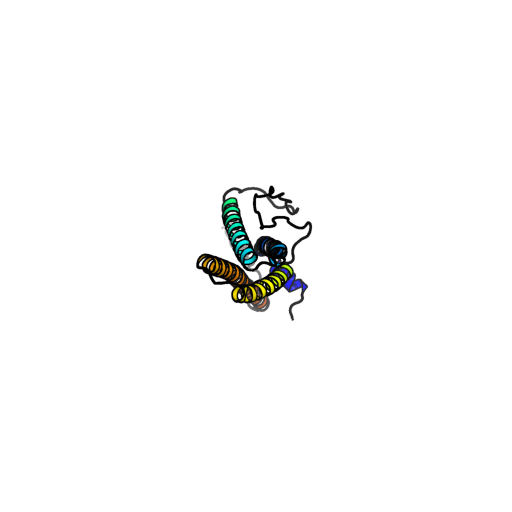 A C 1
ATOM 1444 O O . TRP A 1 184 ? -40.458 17.850 52.538 1.00 57.31 184 TRP A O 1
ATOM 1454 N N . GLU A 1 185 ? -40.750 17.263 50.406 1.00 46.59 185 GLU A N 1
ATOM 1455 C CA . GLU A 1 185 ? -41.476 18.511 50.064 1.00 46.59 185 GLU A CA 1
ATOM 1456 C C . GLU A 1 185 ? -43.014 18.402 50.007 1.00 46.59 185 GLU A C 1
ATOM 1458 O O . GLU A 1 185 ? -43.692 19.406 49.802 1.00 46.59 185 GLU A O 1
ATOM 1463 N N . THR A 1 186 ? -43.612 17.238 50.291 1.00 53.44 186 THR A N 1
ATOM 1464 C CA . THR A 1 186 ? -45.075 17.119 50.506 1.00 53.44 186 THR A CA 1
ATOM 1465 C C . THR A 1 186 ? -45.511 17.352 51.958 1.00 53.44 186 THR A C 1
ATOM 1467 O O . THR A 1 186 ? -46.707 17.362 52.242 1.00 53.44 186 THR A O 1
ATOM 1470 N N . SER A 1 187 ? -44.580 17.606 52.887 1.00 45.44 187 SER A N 1
ATOM 1471 C CA . SER A 1 187 ? -44.888 17.744 54.324 1.00 45.44 187 SER A CA 1
ATOM 1472 C C . SER A 1 187 ? -45.088 19.180 54.831 1.00 45.44 187 SER A C 1
ATOM 1474 O O . SER A 1 187 ? -45.148 19.390 56.040 1.00 45.44 187 SER A O 1
ATOM 1476 N N . SER A 1 188 ? -45.259 20.181 53.959 1.00 50.69 188 SER A N 1
ATOM 1477 C CA . SER A 1 188 ? -45.707 21.516 54.392 1.00 50.69 188 SER A CA 1
ATOM 1478 C C . SER A 1 188 ? -47.121 21.819 53.900 1.00 50.69 188 SER A C 1
ATOM 1480 O O . SER A 1 188 ? -47.349 22.713 53.089 1.00 50.69 188 SER A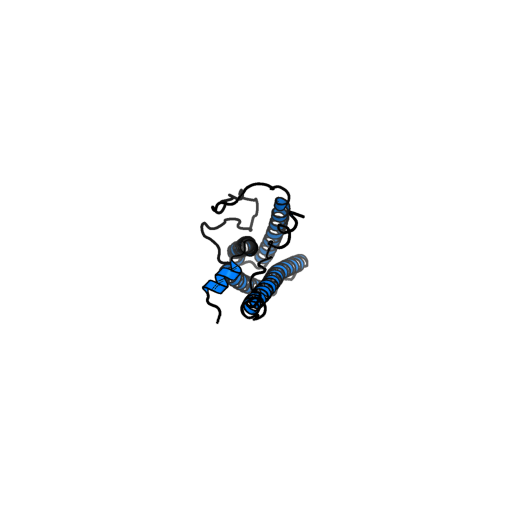 O 1
ATOM 1482 N N . ILE A 1 189 ? -48.095 21.057 54.406 1.00 56.41 189 ILE A N 1
ATOM 1483 C CA . ILE A 1 189 ? -49.493 21.492 54.421 1.00 56.41 189 ILE A CA 1
ATOM 1484 C C . ILE A 1 189 ? -50.013 21.457 55.865 1.00 56.41 189 ILE A C 1
ATOM 1486 O O . ILE A 1 189 ? -50.000 20.409 56.504 1.00 56.41 189 ILE A O 1
ATOM 1490 N N . TYR A 1 190 ? -50.515 22.616 56.316 1.00 44.12 190 TYR A N 1
ATOM 1491 C CA . TYR A 1 190 ? -51.152 22.919 57.610 1.00 44.12 190 TYR A CA 1
ATOM 1492 C C . TYR A 1 190 ? -50.174 22.892 58.807 1.00 44.12 190 TYR A C 1
ATOM 1494 O O . TYR A 1 190 ? -49.594 21.867 59.131 1.00 44.12 190 TYR A O 1
ATOM 1502 N N . LYS A 1 191 ? -49.968 23.985 59.548 1.00 40.19 191 LYS A N 1
ATOM 1503 C CA . LYS A 1 191 ? -50.986 24.797 60.222 1.00 40.19 191 LYS A CA 1
ATOM 1504 C C . LYS A 1 191 ? -50.356 26.061 60.806 1.00 40.19 191 LYS A C 1
ATOM 1506 O O . LYS A 1 191 ? -49.212 25.949 61.298 1.00 40.19 191 LYS A O 1
#

Mean predicted aligned error: 13.42 Å